Protein AF-A0A2J7RG93-F1 (afdb_monomer)

Nearest PDB structures (foldseek):
  7ovo-assembly1_A  TM=8.797E-01  e=1.888E-14  Mus musculus
  6fv5-assembly1_B  TM=8.810E-01  e=8.714E-14  Mus musculus
  6h62-assembly1_A  TM=8.977E-01  e=3.162E-10  Mus musculus
  7a3v-assembly1_A-2  TM=8.861E-01  e=2.531E-09  Zymomonas mobilis subsp. mobilis ZM4 = ATCC 31821
  7a4k-assembly1_A  TM=8.987E-01  e=3.436E-09  Zymomonas mobilis subsp. mobilis ZM4 = ATCC 31821

Radius of gyration: 26.95 Å; Cα contacts (8 Å, |Δi|>4): 264; chains: 1; bounding box: 74×63×67 Å

Secondary structure (DSSP, 8-state):
-HHHHHHHHHGGG---EEEE--TT-HHHHHHHHHHHHTS--SEEEE-SSS-SSGGGGG--HHHHHHHHHHHHTTS-TTSEEEE-S---HHHHHHHHHTT--EE--HHHHHHHHTTEEE--TTTSTTS---TTS----S-----S-------GGGG-----PPPP-PPPPP---------------------------------------TTEEETTSGGGTT--S-S-TT--SHHHHH--HHHHHHHHHTT-THHHHHHH-

Structure (mmCIF, N/CA/C/O backbone):
data_AF-A0A2J7RG93-F1
#
_entry.id   AF-A0A2J7RG93-F1
#
loop_
_atom_site.group_PDB
_atom_site.id
_atom_site.type_symbol
_atom_site.label_atom_id
_atom_site.label_alt_id
_atom_site.label_comp_id
_atom_site.label_asym_id
_atom_site.label_entity_id
_atom_site.label_seq_id
_atom_site.pdbx_PDB_ins_code
_atom_site.Cartn_x
_atom_site.Cartn_y
_atom_site.Cartn_z
_atom_site.occupancy
_atom_site.B_iso_or_equiv
_atom_site.auth_seq_id
_atom_site.auth_comp_id
_atom_site.auth_asym_id
_atom_site.auth_atom_id
_atom_site.pdbx_PDB_model_num
ATOM 1 N N . GLU A 1 1 ? 28.660 -30.831 -5.241 1.00 52.22 1 GLU A N 1
ATOM 2 C CA . GLU A 1 1 ? 27.891 -30.875 -6.508 1.00 52.22 1 GLU A CA 1
ATOM 3 C C . GLU A 1 1 ? 26.423 -31.275 -6.336 1.00 52.22 1 GLU A C 1
ATOM 5 O O . GLU A 1 1 ? 25.573 -30.540 -6.816 1.00 52.22 1 GLU A O 1
ATOM 10 N N . PHE A 1 2 ? 26.084 -32.344 -5.599 1.00 49.59 2 PHE A N 1
ATOM 11 C CA . PHE A 1 2 ? 24.686 -32.795 -5.412 1.00 49.59 2 PHE A CA 1
ATOM 12 C C . PHE A 1 2 ? 23.707 -31.733 -4.860 1.00 49.59 2 PHE A C 1
ATOM 14 O O . PHE A 1 2 ? 22.559 -31.657 -5.285 1.00 49.59 2 PHE A O 1
ATOM 21 N N . GLN A 1 3 ? 24.159 -30.881 -3.937 1.00 51.56 3 GLN A N 1
ATOM 22 C CA . GLN A 1 3 ? 23.302 -29.897 -3.263 1.00 51.56 3 GLN A CA 1
ATOM 23 C C . GLN A 1 3 ? 22.959 -28.682 -4.148 1.00 51.56 3 GLN A C 1
ATOM 25 O O . GLN A 1 3 ? 21.853 -28.155 -4.063 1.00 51.56 3 GLN A O 1
ATOM 30 N N . LEU A 1 4 ? 23.867 -28.291 -5.054 1.00 50.75 4 LEU A N 1
ATOM 31 C CA . LEU A 1 4 ? 23.628 -27.220 -6.029 1.00 50.75 4 LEU A CA 1
ATOM 32 C C . LEU A 1 4 ? 22.641 -27.679 -7.117 1.00 50.75 4 LEU A C 1
ATOM 34 O O . LEU A 1 4 ? 21.781 -26.912 -7.537 1.00 50.75 4 LEU A O 1
ATOM 38 N N . PHE A 1 5 ? 22.713 -28.954 -7.513 1.00 49.38 5 PHE A N 1
ATOM 39 C CA . PHE A 1 5 ? 21.793 -29.545 -8.487 1.00 49.38 5 PHE A CA 1
ATOM 40 C C . PHE A 1 5 ? 20.351 -29.627 -7.956 1.00 49.38 5 PHE A C 1
ATOM 42 O O . PHE A 1 5 ? 19.414 -29.278 -8.671 1.00 49.38 5 PHE A O 1
ATOM 49 N N . CYS A 1 6 ? 20.176 -30.000 -6.681 1.00 54.53 6 CYS A N 1
ATOM 50 C CA . CYS A 1 6 ? 18.866 -30.003 -6.019 1.00 54.53 6 CYS A CA 1
ATOM 51 C C . CYS A 1 6 ? 18.247 -28.595 -5.941 1.00 54.53 6 CYS A C 1
ATOM 53 O O . CYS A 1 6 ? 17.060 -28.428 -6.209 1.00 54.53 6 CYS A O 1
ATOM 55 N N . PHE A 1 7 ? 19.050 -27.572 -5.622 1.00 55.88 7 PHE A N 1
ATOM 56 C CA . PHE A 1 7 ? 18.569 -26.192 -5.477 1.00 55.88 7 PHE A CA 1
ATOM 57 C C . PHE A 1 7 ? 18.072 -25.601 -6.806 1.00 55.88 7 PHE A C 1
ATOM 59 O O . PHE A 1 7 ? 17.020 -24.968 -6.856 1.00 55.88 7 PHE A O 1
ATOM 66 N N . VAL A 1 8 ? 18.781 -25.880 -7.906 1.00 61.75 8 VAL A N 1
ATOM 67 C CA . VAL A 1 8 ? 18.376 -25.461 -9.261 1.00 61.75 8 VAL A CA 1
ATOM 68 C C . VAL A 1 8 ? 17.059 -26.113 -9.683 1.00 61.75 8 VAL A C 1
ATOM 70 O O . VAL A 1 8 ? 16.313 -25.531 -10.462 1.00 61.75 8 VAL A O 1
ATOM 73 N N . GLN A 1 9 ? 16.746 -27.307 -9.177 1.00 67.50 9 GLN A N 1
ATOM 74 C CA . GLN A 1 9 ? 15.535 -28.032 -9.550 1.00 67.50 9 GLN A CA 1
ATOM 75 C C . GLN A 1 9 ? 14.270 -27.448 -8.902 1.00 67.50 9 GLN A C 1
ATOM 77 O O . GLN A 1 9 ? 13.247 -27.378 -9.577 1.00 67.50 9 GLN A O 1
ATOM 82 N N . VAL A 1 10 ? 14.359 -26.961 -7.657 1.00 77.19 10 VAL A N 1
ATOM 83 C CA . VAL A 1 10 ? 13.241 -26.318 -6.932 1.00 77.19 10 VAL A CA 1
ATOM 84 C C . VAL A 1 10 ? 12.781 -25.031 -7.623 1.00 77.19 10 VAL A C 1
ATOM 86 O O . VAL A 1 10 ? 11.591 -24.737 -7.667 1.00 77.19 10 VAL A O 1
ATOM 89 N N . LEU A 1 11 ? 13.711 -24.273 -8.206 1.00 81.88 11 LEU A N 1
ATOM 90 C CA . LEU A 1 11 ? 13.408 -22.973 -8.810 1.00 81.88 11 LEU A CA 1
ATOM 91 C C . LEU A 1 11 ? 12.922 -23.057 -10.265 1.00 81.88 11 LEU A C 1
ATOM 93 O O . LEU A 1 11 ? 12.532 -22.036 -10.822 1.00 81.88 11 LEU A O 1
ATOM 97 N N . LYS A 1 12 ? 12.906 -24.243 -10.894 1.00 82.75 12 LYS A N 1
ATOM 98 C CA . LYS A 1 12 ? 12.447 -24.398 -12.293 1.00 82.75 12 LYS A CA 1
ATOM 99 C C . LYS A 1 12 ? 10.987 -24.003 -12.497 1.00 82.75 12 LYS A C 1
ATOM 101 O O . LYS A 1 12 ? 10.620 -23.604 -13.595 1.00 82.75 12 LYS A O 1
ATOM 106 N N . GLU A 1 13 ? 10.179 -24.131 -11.452 1.00 88.00 13 GLU A N 1
ATOM 107 C CA . GLU A 1 13 ? 8.756 -23.782 -11.453 1.00 88.00 13 GLU A CA 1
ATOM 108 C C . GLU A 1 13 ? 8.507 -22.367 -10.903 1.00 88.00 13 GLU A C 1
ATOM 110 O O . GLU A 1 13 ? 7.366 -21.919 -10.825 1.00 88.00 13 GLU A O 1
ATOM 115 N N . SER A 1 14 ? 9.566 -21.647 -10.516 1.00 91.69 14 SER A N 1
ATOM 116 C CA . SER A 1 14 ? 9.461 -20.286 -9.995 1.00 91.69 14 SER A CA 1
ATOM 117 C C . SER A 1 14 ? 9.433 -19.257 -11.123 1.00 91.69 14 SER A C 1
ATOM 119 O O . SER A 1 14 ? 10.205 -19.326 -12.080 1.00 91.69 14 SER A O 1
ATOM 121 N N . ALA A 1 15 ? 8.566 -18.258 -10.980 1.00 92.56 15 ALA A N 1
ATOM 122 C CA . ALA A 1 15 ? 8.547 -17.089 -11.845 1.00 92.56 15 ALA A CA 1
ATOM 123 C C . ALA A 1 15 ? 9.642 -16.091 -11.436 1.00 92.56 15 ALA A C 1
ATOM 125 O O . ALA A 1 15 ? 9.879 -15.867 -10.250 1.00 92.56 15 ALA A O 1
ATOM 126 N N . ILE A 1 16 ? 10.284 -15.461 -12.421 1.00 94.75 16 ILE A N 1
ATOM 127 C CA . ILE A 1 16 ? 11.259 -14.384 -12.202 1.00 94.75 16 ILE A CA 1
ATOM 128 C C . ILE A 1 16 ? 10.625 -13.060 -12.616 1.00 94.75 16 ILE A C 1
ATOM 130 O O . ILE A 1 16 ? 10.083 -12.956 -13.720 1.00 94.75 16 ILE A O 1
ATOM 134 N N . LEU A 1 17 ? 10.736 -12.053 -11.752 1.00 96.69 17 LEU A N 1
ATOM 135 C CA . LEU A 1 17 ? 10.374 -10.672 -12.052 1.00 96.69 17 LEU A CA 1
ATOM 136 C C . LEU A 1 17 ? 11.639 -9.862 -12.345 1.00 96.69 17 LEU A C 1
ATOM 138 O O . LEU A 1 17 ? 12.606 -9.922 -11.587 1.00 96.69 17 LEU A O 1
ATOM 142 N N . GLY A 1 18 ? 11.643 -9.123 -13.452 1.00 97.25 18 GLY A N 1
ATOM 143 C CA . GLY A 1 18 ? 12.716 -8.188 -13.783 1.00 97.25 18 GLY A CA 1
ATOM 144 C C . GLY A 1 18 ? 12.551 -6.881 -13.014 1.00 97.25 18 GLY A C 1
ATOM 145 O O . GLY A 1 18 ? 11.495 -6.259 -13.108 1.00 97.25 18 GLY A O 1
ATOM 146 N N . ALA A 1 19 ? 13.579 -6.464 -12.276 1.00 96.94 19 ALA A N 1
ATOM 147 C CA . ALA A 1 19 ? 13.557 -5.219 -11.513 1.00 96.94 19 ALA A CA 1
ATOM 148 C C . 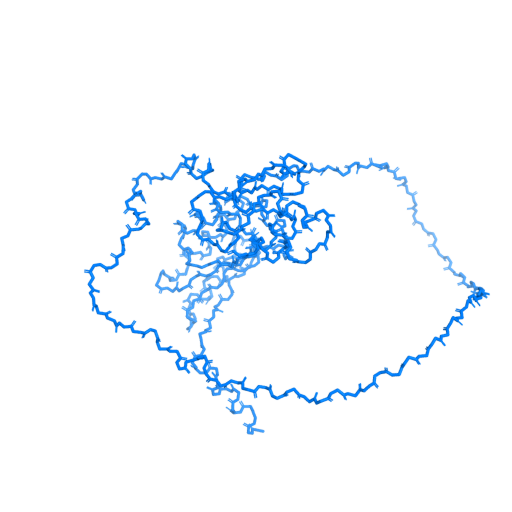ALA A 1 19 ? 13.857 -4.012 -12.405 1.00 96.94 19 ALA A C 1
ATOM 150 O O . ALA A 1 19 ? 14.983 -3.838 -12.875 1.00 96.94 19 ALA A O 1
ATOM 151 N N . VAL A 1 20 ? 12.832 -3.201 -12.653 1.00 97.38 20 VAL A N 1
ATOM 152 C CA . VAL A 1 20 ? 12.965 -1.923 -13.346 1.00 97.38 20 VAL A CA 1
ATOM 153 C C . VAL A 1 20 ? 13.380 -0.884 -12.318 1.00 97.38 20 VAL A C 1
ATOM 155 O O . VAL A 1 20 ? 12.633 -0.590 -11.386 1.00 97.38 20 VAL A O 1
ATOM 158 N N . GLU A 1 21 ? 14.560 -0.319 -12.522 1.00 95.44 21 GLU A N 1
ATOM 159 C CA . GLU A 1 21 ? 15.241 0.595 -11.604 1.00 95.44 21 GLU A CA 1
ATOM 160 C C . GLU A 1 21 ? 15.490 1.952 -12.276 1.00 95.44 21 GLU A C 1
ATOM 162 O O . GLU A 1 21 ? 14.981 2.229 -13.362 1.00 95.44 21 GLU A O 1
ATOM 167 N N . GLY A 1 22 ? 16.267 2.821 -11.628 1.00 94.62 22 GLY A N 1
ATOM 168 C CA . GLY A 1 22 ? 16.615 4.152 -12.143 1.00 94.62 22 GLY A CA 1
ATOM 169 C C . GLY A 1 22 ? 16.111 5.301 -11.272 1.00 94.62 22 GLY A C 1
ATOM 170 O O . GLY A 1 22 ? 16.274 6.467 -11.636 1.00 94.62 22 GLY A O 1
ATOM 171 N N . GLY A 1 23 ? 15.522 4.997 -10.109 1.00 93.25 23 GLY A N 1
ATOM 172 C CA . GLY A 1 23 ? 15.035 6.004 -9.168 1.00 93.25 23 GLY A CA 1
ATOM 173 C C . GLY A 1 23 ? 14.020 6.937 -9.828 1.00 93.25 23 GLY A C 1
ATOM 174 O O . GLY A 1 23 ? 13.089 6.475 -10.484 1.00 93.25 23 GLY A O 1
ATOM 175 N N . TYR A 1 24 ? 14.225 8.247 -9.694 1.00 93.56 24 TYR A N 1
ATOM 176 C CA . TYR A 1 24 ? 13.391 9.262 -10.346 1.00 93.56 24 TYR A CA 1
ATOM 177 C C . TYR A 1 24 ? 13.987 9.794 -11.667 1.00 93.56 24 TYR A C 1
ATOM 179 O O . TYR A 1 24 ? 13.518 10.792 -12.212 1.00 93.56 24 TYR A O 1
ATOM 187 N N . SER A 1 25 ? 15.024 9.139 -12.205 1.00 96.44 25 SER A N 1
ATOM 188 C CA . SER A 1 25 ? 15.598 9.486 -13.509 1.00 96.44 25 SER A CA 1
ATOM 189 C C . SER A 1 25 ? 14.770 8.878 -14.638 1.00 96.44 25 SER A C 1
ATOM 191 O O . SER A 1 25 ? 14.703 7.658 -14.771 1.00 96.44 25 SER A O 1
ATOM 193 N N . ILE A 1 26 ? 14.178 9.725 -15.483 1.00 97.38 26 ILE A N 1
ATOM 194 C CA . ILE A 1 26 ? 13.409 9.290 -16.660 1.00 97.38 26 ILE A CA 1
ATOM 195 C C . ILE A 1 26 ? 14.275 8.453 -17.607 1.00 97.38 26 ILE A C 1
ATOM 197 O O . ILE A 1 26 ? 13.860 7.378 -18.027 1.00 97.38 26 ILE A O 1
ATOM 201 N N . GLU A 1 27 ? 15.493 8.911 -17.898 1.00 98.00 27 GLU A N 1
ATOM 202 C CA . GLU A 1 27 ? 16.432 8.194 -18.768 1.00 98.00 27 GLU A CA 1
ATOM 203 C C . GLU A 1 27 ? 16.808 6.832 -18.173 1.00 98.00 27 GLU A C 1
ATOM 205 O O . GLU A 1 27 ? 16.681 5.809 -18.842 1.00 98.00 27 GLU A O 1
ATOM 210 N N . GLY A 1 28 ? 17.159 6.798 -16.881 1.00 97.69 28 GLY A N 1
ATOM 211 C CA . GLY A 1 28 ? 17.507 5.551 -16.195 1.00 97.69 28 GLY A CA 1
ATOM 212 C C . GLY A 1 28 ? 16.362 4.533 -16.196 1.00 97.69 28 GLY A C 1
ATOM 213 O O . GLY A 1 28 ? 16.595 3.337 -16.380 1.00 97.69 28 GLY A O 1
ATOM 214 N N . ARG A 1 29 ? 15.122 5.013 -16.051 1.00 97.75 29 ARG A N 1
ATOM 215 C CA . ARG A 1 29 ? 13.901 4.196 -16.111 1.00 97.75 29 ARG A CA 1
ATOM 216 C C . ARG A 1 29 ? 13.658 3.629 -17.500 1.00 97.75 29 ARG A C 1
ATOM 218 O O . ARG A 1 29 ? 13.408 2.431 -17.631 1.00 97.75 29 ARG A O 1
ATOM 225 N N . GLU A 1 30 ? 13.756 4.463 -18.534 1.00 98.06 30 GLU A N 1
ATOM 226 C CA . GLU A 1 30 ? 13.601 4.002 -19.912 1.00 98.06 30 GLU A CA 1
ATOM 227 C C . GLU A 1 30 ? 14.666 2.961 -20.277 1.00 98.06 30 GLU A C 1
ATOM 229 O O . GLU A 1 30 ? 14.340 1.944 -20.888 1.00 98.06 30 GLU A O 1
ATOM 234 N N . ASP A 1 31 ? 15.925 3.186 -19.901 1.00 97.88 31 ASP A N 1
ATOM 235 C CA . ASP A 1 31 ? 17.029 2.274 -20.209 1.00 97.88 31 ASP A CA 1
ATOM 236 C C . ASP A 1 31 ? 16.869 0.927 -19.500 1.00 97.88 31 ASP A C 1
ATOM 238 O O . ASP A 1 31 ? 16.998 -0.130 -20.129 1.00 97.88 31 ASP A O 1
ATOM 242 N N . SER A 1 32 ? 16.502 0.952 -18.215 1.00 97.88 32 SER A N 1
ATOM 243 C CA . SER A 1 32 ? 16.194 -0.255 -17.444 1.00 97.88 32 SER A CA 1
ATOM 244 C C . SER A 1 32 ? 15.031 -1.037 -18.069 1.00 97.88 32 SER A C 1
ATOM 246 O O . SER A 1 32 ? 15.138 -2.247 -18.299 1.00 97.88 32 SER A O 1
ATOM 248 N N . ALA A 1 33 ? 13.948 -0.347 -18.437 1.00 97.81 33 ALA A N 1
ATOM 249 C CA . ALA A 1 33 ? 12.780 -0.964 -19.053 1.00 97.81 33 ALA A CA 1
ATOM 250 C C . ALA A 1 33 ? 13.080 -1.541 -20.448 1.00 97.81 33 ALA A C 1
ATOM 252 O O . ALA A 1 33 ? 12.699 -2.676 -20.731 1.00 97.81 33 ALA A O 1
ATOM 253 N N . LYS A 1 34 ? 13.813 -0.820 -21.309 1.00 97.69 34 LYS A N 1
ATOM 254 C CA . LYS A 1 34 ? 14.223 -1.295 -22.649 1.00 97.69 34 LYS A CA 1
ATOM 255 C C . LYS A 1 34 ? 15.099 -2.542 -22.567 1.00 97.69 34 LYS A C 1
ATOM 257 O O . LYS A 1 34 ? 14.938 -3.464 -23.370 1.00 97.69 34 LYS A O 1
ATOM 262 N N . TYR A 1 35 ? 16.015 -2.589 -21.600 1.00 96.81 35 TYR A N 1
ATOM 263 C CA . TYR A 1 35 ? 16.838 -3.772 -21.359 1.00 96.81 35 TYR A CA 1
ATOM 264 C C . TYR A 1 35 ? 15.969 -4.978 -20.971 1.00 96.81 35 TYR A C 1
ATOM 266 O O . TYR A 1 35 ? 16.072 -6.049 -21.574 1.00 96.81 35 TYR A O 1
ATOM 274 N N . LEU A 1 36 ? 15.051 -4.792 -20.019 1.00 97.25 36 LEU A N 1
ATOM 275 C CA . LEU A 1 36 ? 14.188 -5.859 -19.507 1.00 97.25 36 LEU A CA 1
ATOM 276 C C . LEU A 1 36 ? 13.073 -6.286 -20.468 1.00 97.25 36 LEU A C 1
ATOM 278 O O . LEU A 1 36 ? 12.632 -7.439 -20.408 1.00 97.25 36 LEU A O 1
ATOM 282 N N . ALA A 1 37 ? 12.639 -5.420 -21.380 1.00 95.31 37 ALA A N 1
ATOM 283 C CA . ALA A 1 37 ? 11.653 -5.749 -22.407 1.00 95.31 37 ALA A CA 1
ATOM 284 C C . ALA A 1 37 ? 12.100 -6.930 -23.286 1.00 95.31 37 ALA A C 1
ATOM 286 O O . ALA A 1 37 ? 11.279 -7.756 -23.678 1.00 95.31 37 ALA A O 1
ATOM 287 N N . ASN A 1 38 ? 13.410 -7.062 -23.521 1.00 92.38 38 ASN A N 1
ATOM 288 C CA . ASN A 1 38 ? 13.999 -8.135 -24.328 1.00 92.38 38 ASN A CA 1
ATOM 289 C C . ASN A 1 38 ? 14.328 -9.409 -23.524 1.00 92.38 38 ASN A C 1
ATOM 291 O O . ASN A 1 38 ? 14.910 -10.349 -24.064 1.00 92.38 38 ASN A O 1
ATOM 295 N N . SER A 1 39 ? 13.983 -9.451 -22.234 1.00 92.94 39 SER A N 1
ATOM 296 C CA . SER A 1 39 ? 14.284 -10.578 -21.347 1.00 92.94 39 SER A CA 1
ATOM 297 C C . SER A 1 39 ? 13.118 -11.570 -21.220 1.00 92.94 39 SER A C 1
ATOM 299 O O . SER A 1 39 ? 11.939 -11.227 -21.357 1.00 92.94 39 SER A O 1
ATOM 301 N N . SER A 1 40 ? 13.439 -12.825 -20.900 1.00 92.31 40 SER A N 1
ATOM 302 C CA . SER A 1 40 ? 12.470 -13.919 -20.733 1.00 92.31 40 SER A CA 1
ATOM 303 C C . SER A 1 40 ? 11.845 -13.986 -19.329 1.00 92.31 40 SER A C 1
ATOM 305 O O . SER A 1 40 ? 11.529 -15.072 -18.847 1.00 92.31 40 SER A O 1
ATOM 307 N N . VAL A 1 41 ? 11.705 -12.849 -18.642 1.00 95.62 41 VAL A N 1
ATOM 308 C CA . VAL A 1 41 ? 11.076 -12.775 -17.310 1.00 95.62 41 VAL A CA 1
ATOM 309 C C . VAL A 1 41 ? 9.557 -12.932 -17.399 1.00 95.62 41 VAL A C 1
ATOM 311 O O . VAL A 1 41 ? 8.954 -12.572 -18.414 1.00 95.62 41 VAL A O 1
ATOM 314 N N . PHE A 1 42 ? 8.946 -13.440 -16.327 1.00 96.19 42 PHE A N 1
ATOM 315 C CA . PHE A 1 42 ? 7.492 -13.587 -16.198 1.00 96.19 42 PHE A CA 1
ATOM 316 C C . PHE A 1 42 ? 6.789 -12.227 -16.132 1.00 96.19 42 PHE A C 1
ATOM 318 O O . PHE A 1 42 ? 5.716 -12.038 -16.698 1.00 96.19 42 PHE A O 1
ATOM 325 N N . GLY A 1 43 ? 7.424 -11.271 -15.460 1.00 97.75 43 GLY A N 1
ATOM 326 C CA . GLY A 1 43 ? 6.874 -9.949 -15.222 1.00 97.75 43 GLY A CA 1
ATOM 327 C C . GLY A 1 43 ? 7.933 -8.971 -14.745 1.00 97.75 43 GLY A C 1
ATOM 328 O O . GLY A 1 43 ? 9.132 -9.254 -14.810 1.00 97.75 43 GLY A O 1
ATOM 329 N N . TYR A 1 44 ? 7.477 -7.833 -14.247 1.00 98.06 44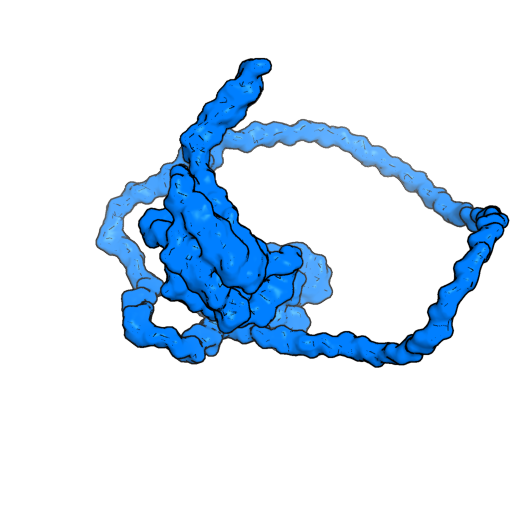 TYR A N 1
ATOM 330 C CA . TYR A 1 44 ? 8.312 -6.711 -13.852 1.00 98.06 44 TYR A CA 1
ATOM 331 C C . TYR A 1 44 ? 7.957 -6.258 -12.443 1.00 98.06 44 TYR A C 1
ATOM 333 O O . TYR A 1 44 ? 6.780 -6.164 -12.098 1.00 98.06 44 TYR A O 1
ATOM 341 N N . VAL A 1 45 ? 8.976 -5.959 -11.644 1.00 96.88 45 VAL A N 1
ATOM 342 C CA . VAL A 1 45 ? 8.820 -5.175 -10.419 1.00 96.88 45 VAL A CA 1
ATOM 343 C C . VAL A 1 45 ? 9.349 -3.778 -10.697 1.00 96.88 45 VAL A C 1
ATOM 345 O O . VAL A 1 45 ? 10.482 -3.625 -11.148 1.00 96.88 45 VAL A O 1
ATOM 348 N N . ILE A 1 46 ? 8.513 -2.765 -10.494 1.00 95.31 46 ILE A N 1
ATOM 349 C CA . ILE A 1 46 ? 8.959 -1.374 -10.511 1.00 95.31 46 ILE A CA 1
ATOM 350 C C . ILE A 1 46 ? 9.500 -1.094 -9.111 1.00 95.31 46 ILE A C 1
ATOM 352 O O . ILE A 1 46 ? 8.736 -1.075 -8.150 1.00 95.31 46 ILE A O 1
ATOM 356 N N . ASP A 1 47 ? 10.813 -0.942 -8.985 1.00 91.38 47 ASP A N 1
ATOM 357 C CA . ASP A 1 47 ? 11.488 -0.759 -7.694 1.00 91.38 47 ASP A CA 1
ATOM 358 C C . ASP A 1 47 ? 12.197 0.603 -7.647 1.00 91.38 47 ASP A C 1
ATOM 360 O O . ASP A 1 47 ? 12.259 1.316 -8.651 1.00 91.38 47 ASP A O 1
ATOM 364 N N . GLY A 1 48 ? 12.650 1.045 -6.476 1.00 88.25 48 GLY A N 1
ATOM 365 C CA . GLY A 1 48 ? 13.405 2.287 -6.304 1.00 88.25 48 GLY A CA 1
ATOM 366 C C . GLY A 1 48 ? 12.551 3.559 -6.329 1.00 88.25 48 GLY A C 1
ATOM 367 O O . GLY A 1 48 ? 13.083 4.651 -6.530 1.00 88.25 48 GLY A O 1
ATOM 368 N N . LEU A 1 49 ? 11.229 3.440 -6.155 1.00 87.25 49 LEU A N 1
ATOM 369 C CA . LEU A 1 49 ? 10.318 4.588 -5.988 1.00 87.25 49 LEU A CA 1
ATOM 370 C C . LEU A 1 49 ? 10.064 4.954 -4.519 1.00 87.25 49 LEU A C 1
ATOM 372 O O . LEU A 1 49 ? 9.427 5.972 -4.250 1.00 87.25 49 LEU A O 1
ATOM 376 N N . HIS A 1 50 ? 10.604 4.182 -3.574 1.00 78.75 50 HIS A N 1
ATOM 377 C CA . HIS A 1 50 ? 10.462 4.419 -2.141 1.00 78.75 50 HIS A CA 1
ATOM 378 C C . HIS A 1 50 ? 11.793 4.502 -1.393 1.00 78.75 50 HIS A C 1
ATOM 380 O O . HIS A 1 50 ? 12.751 3.795 -1.691 1.00 78.75 50 HIS A O 1
ATOM 386 N N . SER A 1 51 ? 11.814 5.291 -0.321 1.00 65.81 51 SER A N 1
ATOM 387 C CA . SER A 1 51 ? 12.937 5.440 0.615 1.00 65.81 51 SER A CA 1
ATOM 388 C C . SER A 1 51 ? 12.938 4.404 1.758 1.00 65.81 51 SER A C 1
ATOM 390 O O . SER A 1 51 ? 13.403 4.692 2.856 1.00 65.81 51 SER A O 1
ATOM 392 N N . ASN A 1 52 ? 12.439 3.182 1.513 1.00 62.69 52 ASN A N 1
ATOM 393 C CA . ASN A 1 52 ? 12.354 2.080 2.496 1.00 62.69 52 ASN A CA 1
ATOM 394 C C . ASN A 1 52 ? 11.664 2.475 3.816 1.00 62.69 52 ASN A C 1
ATOM 396 O O . ASN A 1 52 ? 12.050 2.020 4.894 1.00 62.69 52 ASN A O 1
ATOM 400 N N . GLY A 1 53 ? 10.649 3.336 3.741 1.00 73.88 53 GLY A N 1
ATOM 401 C CA . GLY A 1 53 ? 9.997 3.886 4.921 1.00 73.88 53 GLY A CA 1
ATOM 402 C C . GLY A 1 53 ? 8.535 4.260 4.692 1.00 73.88 53 GLY A C 1
ATOM 403 O O . GLY A 1 53 ? 8.054 4.252 3.557 1.00 73.88 53 GLY A O 1
ATOM 404 N N . PRO A 1 54 ? 7.819 4.605 5.773 1.00 79.94 54 PRO A N 1
ATOM 405 C CA . PRO A 1 54 ? 6.410 4.986 5.718 1.00 79.94 54 PRO A CA 1
ATOM 406 C C . PRO A 1 54 ? 6.173 6.295 4.954 1.00 79.94 54 PRO A C 1
ATOM 408 O O . PRO A 1 54 ? 5.054 6.545 4.523 1.00 79.94 54 PRO A O 1
ATOM 411 N N . ASP A 1 55 ? 7.217 7.097 4.727 1.00 84.50 55 ASP A N 1
ATOM 412 C CA . ASP A 1 55 ? 7.135 8.396 4.048 1.00 84.50 55 ASP A CA 1
ATOM 413 C C . ASP A 1 55 ? 6.619 8.314 2.606 1.00 84.50 55 ASP A C 1
ATOM 415 O O . ASP A 1 55 ? 6.134 9.307 2.072 1.00 84.50 55 ASP A O 1
ATOM 419 N N . VAL A 1 56 ? 6.641 7.125 1.997 1.00 84.06 56 VAL A N 1
ATOM 420 C CA . VAL A 1 56 ? 6.008 6.852 0.694 1.00 84.06 56 VAL A CA 1
ATOM 421 C C . VAL A 1 56 ? 4.527 7.214 0.695 1.00 84.06 56 VAL A C 1
ATOM 423 O O . VAL A 1 56 ? 3.999 7.608 -0.339 1.00 84.06 56 VAL A O 1
ATOM 426 N N . GLU A 1 57 ? 3.853 7.150 1.847 1.00 86.06 57 GLU A N 1
ATOM 427 C CA . GLU A 1 57 ? 2.437 7.514 1.942 1.00 86.06 57 GLU A CA 1
ATOM 428 C C . GLU A 1 57 ? 2.167 8.989 1.605 1.00 86.06 57 GLU A C 1
ATOM 430 O O . GLU A 1 57 ? 1.025 9.354 1.317 1.00 86.06 57 GLU A O 1
ATOM 435 N N . GLN A 1 58 ? 3.215 9.820 1.651 1.00 85.12 58 GLN A N 1
ATOM 436 C CA . GLN A 1 58 ? 3.184 11.250 1.349 1.00 85.12 58 GLN A CA 1
ATOM 437 C C . GLN A 1 58 ? 3.343 11.540 -0.144 1.00 85.12 58 GLN A C 1
ATOM 439 O O . GLN A 1 58 ? 3.019 12.645 -0.573 1.00 85.12 58 GLN A O 1
ATOM 444 N N . LEU A 1 59 ? 3.840 10.574 -0.923 1.00 87.94 59 LEU A N 1
ATOM 445 C CA . LEU A 1 59 ? 4.017 10.732 -2.359 1.00 87.94 59 LEU A CA 1
ATOM 446 C C . LEU A 1 59 ? 2.663 10.713 -3.063 1.00 87.94 59 LEU A C 1
ATOM 448 O O . LEU A 1 59 ? 1.805 9.851 -2.832 1.00 87.94 59 LEU A O 1
ATOM 452 N N . THR A 1 60 ? 2.493 11.680 -3.949 1.00 89.12 60 THR A N 1
ATOM 453 C CA . THR A 1 60 ? 1.315 11.813 -4.797 1.00 89.12 60 THR A CA 1
ATOM 454 C C . THR A 1 60 ? 1.516 11.066 -6.106 1.00 89.12 60 THR A C 1
ATOM 456 O O . THR A 1 60 ? 2.629 10.666 -6.459 1.00 89.12 60 THR A O 1
ATOM 459 N N . ILE A 1 61 ? 0.429 10.867 -6.853 1.00 91.44 61 ILE A N 1
ATOM 460 C CA . ILE A 1 61 ? 0.537 10.281 -8.187 1.00 91.44 61 ILE A CA 1
ATOM 461 C C . ILE A 1 61 ? 1.366 11.183 -9.111 1.00 91.44 61 ILE A C 1
ATOM 463 O O . ILE A 1 61 ? 2.115 10.675 -9.938 1.00 91.44 61 ILE A O 1
ATOM 467 N N . GLU A 1 62 ? 1.306 12.503 -8.945 1.00 92.88 62 GLU A N 1
ATOM 468 C CA . GLU A 1 62 ? 2.064 13.474 -9.737 1.00 92.88 62 GLU A CA 1
ATOM 469 C C . GLU A 1 62 ? 3.580 13.293 -9.593 1.00 92.88 62 GLU A C 1
ATOM 471 O O . GLU A 1 62 ? 4.304 13.444 -10.578 1.00 92.88 62 GLU A O 1
ATOM 476 N N . ASP A 1 63 ? 4.052 12.914 -8.403 1.00 91.19 63 ASP A N 1
ATOM 477 C CA . ASP A 1 63 ? 5.478 12.710 -8.124 1.00 91.19 63 ASP A CA 1
ATOM 478 C C . ASP A 1 63 ? 6.045 11.488 -8.868 1.00 91.19 63 ASP A C 1
ATOM 480 O O . ASP A 1 63 ? 7.201 11.475 -9.294 1.00 91.19 63 ASP A O 1
ATOM 484 N N . VAL A 1 64 ? 5.227 10.447 -9.037 1.00 93.12 64 VAL A N 1
ATOM 485 C CA . VAL A 1 64 ? 5.667 9.114 -9.492 1.00 93.12 64 VAL A CA 1
ATOM 486 C C . VAL A 1 64 ? 5.191 8.757 -10.896 1.00 93.12 64 VAL A C 1
ATOM 488 O O . VAL A 1 64 ? 5.794 7.919 -11.566 1.00 93.12 64 VAL A O 1
ATOM 491 N N . LYS A 1 65 ? 4.135 9.406 -11.388 1.00 95.31 65 LYS A N 1
ATOM 492 C CA . LYS A 1 65 ? 3.569 9.154 -12.716 1.00 95.31 65 LYS A CA 1
ATOM 493 C C . LYS A 1 65 ? 4.590 9.308 -13.848 1.00 95.31 65 LYS A C 1
ATOM 495 O O . LYS A 1 65 ? 4.640 8.397 -14.67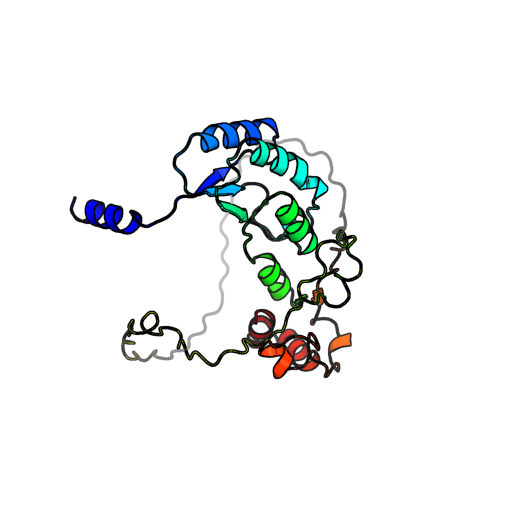0 1.00 95.31 65 LYS A O 1
ATOM 500 N N . PRO A 1 66 ? 5.450 10.348 -13.899 1.00 96.50 66 PRO A N 1
ATOM 501 C CA . PRO A 1 66 ? 6.396 10.504 -15.007 1.00 96.50 66 PRO A CA 1
ATOM 502 C C . PRO A 1 66 ? 7.358 9.318 -15.155 1.00 96.50 66 PRO A C 1
ATOM 504 O O . PRO A 1 66 ? 7.631 8.855 -16.261 1.00 96.50 66 PRO A O 1
ATOM 507 N N . VAL A 1 67 ? 7.858 8.799 -14.033 1.00 95.50 67 VAL A N 1
ATOM 508 C CA . VAL A 1 67 ? 8.834 7.697 -14.009 1.00 95.50 67 VAL A CA 1
ATOM 509 C C . VAL A 1 67 ? 8.163 6.344 -14.225 1.00 95.50 67 VAL A C 1
ATOM 511 O O . VAL A 1 67 ? 8.752 5.452 -14.844 1.00 95.50 67 VAL A O 1
ATOM 514 N N . LEU A 1 68 ? 6.910 6.204 -13.786 1.00 96.19 68 LEU A N 1
ATOM 515 C CA . LEU A 1 68 ? 6.096 5.031 -14.068 1.00 96.19 68 LEU A CA 1
ATOM 516 C C . LEU A 1 68 ? 5.741 4.963 -15.560 1.00 96.19 68 LEU A C 1
ATOM 518 O O . LEU A 1 68 ? 5.993 3.942 -16.190 1.00 96.19 68 LEU A O 1
ATOM 522 N N . GLU A 1 69 ? 5.268 6.054 -16.165 1.00 97.31 69 GLU A N 1
ATOM 523 C CA . GLU A 1 69 ? 4.979 6.123 -17.605 1.00 97.31 69 GLU A CA 1
ATOM 524 C C . GLU A 1 69 ? 6.227 5.852 -18.456 1.00 97.31 69 GLU A C 1
ATOM 526 O O . GLU A 1 69 ? 6.165 5.063 -19.402 1.00 97.31 69 GLU A O 1
ATOM 531 N N . ALA A 1 70 ? 7.373 6.441 -18.094 1.00 97.12 70 ALA A N 1
ATOM 532 C CA . ALA A 1 70 ? 8.650 6.189 -18.763 1.00 97.12 70 ALA A CA 1
ATOM 533 C C . ALA A 1 70 ? 9.043 4.703 -18.730 1.00 97.12 70 ALA A C 1
ATOM 535 O O . ALA A 1 70 ? 9.517 4.161 -19.728 1.00 97.12 70 ALA A O 1
ATOM 536 N N . SER A 1 71 ? 8.791 4.028 -17.605 1.00 97.19 71 SER A N 1
ATOM 537 C CA . SER A 1 71 ? 9.027 2.589 -17.467 1.00 97.19 71 SER A CA 1
ATOM 538 C C . SER A 1 71 ? 8.055 1.783 -18.326 1.00 97.19 71 SER A C 1
ATOM 540 O O . SER A 1 71 ? 8.462 1.020 -19.202 1.00 97.19 71 SER A O 1
ATOM 542 N N . LEU A 1 72 ? 6.752 1.964 -18.097 1.00 96.88 72 LEU A N 1
ATOM 543 C CA . LEU A 1 72 ? 5.698 1.121 -18.660 1.00 96.88 72 LEU A CA 1
ATOM 544 C C . LEU A 1 72 ? 5.597 1.235 -20.183 1.00 96.88 72 LEU A C 1
ATOM 546 O O . LEU A 1 72 ? 5.289 0.247 -20.844 1.00 96.88 72 LEU A O 1
ATOM 550 N N . LYS A 1 73 ? 5.934 2.395 -20.757 1.00 96.94 73 LYS A N 1
ATOM 551 C CA . LYS A 1 73 ? 5.971 2.632 -22.211 1.00 96.94 73 LYS A CA 1
ATOM 552 C C . LYS A 1 73 ? 6.813 1.610 -22.981 1.00 96.94 73 LYS A C 1
ATOM 554 O O . LYS A 1 73 ? 6.535 1.355 -24.152 1.00 96.94 73 LYS A O 1
ATOM 559 N N . HIS A 1 74 ? 7.851 1.057 -22.357 1.00 96.62 74 HIS A N 1
ATOM 560 C CA . HIS A 1 74 ? 8.776 0.123 -23.001 1.00 96.62 74 HIS A CA 1
ATOM 561 C C . HIS A 1 74 ? 8.520 -1.344 -22.645 1.00 96.62 74 HIS A C 1
ATOM 563 O O . HIS A 1 74 ? 9.117 -2.222 -23.265 1.00 96.62 74 HIS A O 1
ATOM 569 N N . LEU A 1 75 ? 7.640 -1.624 -21.684 1.00 97.06 75 LEU A N 1
ATOM 570 C CA . LEU A 1 75 ? 7.381 -2.979 -21.208 1.00 97.06 75 LEU A CA 1
ATOM 571 C C . LEU A 1 75 ? 6.194 -3.613 -21.954 1.00 97.06 75 LEU A C 1
ATOM 573 O O . LEU A 1 75 ? 5.189 -2.944 -22.194 1.00 97.06 75 LEU A O 1
ATOM 577 N N . PRO A 1 76 ? 6.249 -4.918 -22.274 1.00 96.06 76 PRO A N 1
ATOM 578 C CA . PRO A 1 76 ? 5.100 -5.659 -22.792 1.00 96.06 76 PRO A CA 1
ATOM 579 C C . PRO A 1 76 ? 3.873 -5.545 -21.870 1.00 96.06 76 PRO A C 1
ATOM 581 O O . PRO A 1 76 ? 4.002 -5.616 -20.645 1.00 96.06 76 PRO A O 1
ATOM 584 N N . ASN A 1 77 ? 2.687 -5.339 -22.454 1.00 94.62 77 ASN A N 1
ATOM 585 C CA . ASN A 1 77 ? 1.414 -5.175 -21.727 1.00 94.62 77 ASN A CA 1
ATOM 586 C C . ASN A 1 77 ? 0.783 -6.497 -21.277 1.00 94.62 77 ASN A C 1
ATOM 588 O O . ASN A 1 77 ? -0.134 -6.489 -20.468 1.00 94.62 77 ASN A O 1
ATOM 592 N N . ASP A 1 78 ? 1.253 -7.622 -21.803 1.00 95.62 78 ASP A N 1
ATOM 593 C CA . ASP A 1 78 ? 0.781 -8.973 -21.494 1.00 95.62 78 ASP A CA 1
ATOM 594 C C . ASP A 1 78 ? 1.506 -9.612 -20.299 1.00 95.62 78 ASP A C 1
ATOM 596 O O . ASP A 1 78 ? 1.207 -10.747 -19.927 1.00 95.62 78 ASP A O 1
ATOM 600 N N . LYS A 1 79 ? 2.464 -8.900 -19.696 1.00 96.81 79 LYS A N 1
ATOM 601 C CA . LYS A 1 79 ? 3.269 -9.381 -18.573 1.00 96.81 79 LYS A CA 1
ATOM 602 C C . LYS A 1 79 ? 2.870 -8.722 -17.262 1.00 96.81 79 LYS A C 1
ATOM 604 O O . LYS A 1 79 ? 2.602 -7.526 -17.224 1.00 96.81 79 LYS A O 1
ATOM 609 N N . PHE A 1 80 ? 2.945 -9.513 -16.194 1.00 97.44 80 PHE A N 1
ATOM 610 C CA . PHE A 1 80 ? 2.618 -9.097 -14.833 1.00 97.44 80 PHE A CA 1
ATOM 611 C C . PHE A 1 80 ? 3.504 -7.943 -14.354 1.00 97.44 80 PHE A C 1
ATOM 613 O O . PHE A 1 80 ? 4.720 -7.967 -14.559 1.00 97.44 80 PHE A O 1
ATOM 620 N N . ARG A 1 81 ? 2.919 -6.957 -13.680 1.00 97.69 81 ARG A N 1
ATOM 621 C CA . ARG A 1 81 ? 3.603 -5.773 -13.154 1.00 97.69 81 ARG A CA 1
ATOM 622 C C . ARG A 1 81 ? 3.249 -5.582 -11.689 1.00 97.69 81 ARG A C 1
ATOM 624 O O . ARG A 1 81 ? 2.083 -5.435 -11.333 1.00 97.69 81 ARG A O 1
ATOM 631 N N . VAL A 1 82 ? 4.267 -5.517 -10.841 1.00 96.94 82 VAL A N 1
ATOM 632 C CA . VAL A 1 82 ? 4.118 -5.251 -9.408 1.00 96.94 82 VAL A CA 1
ATOM 633 C C . VAL A 1 82 ? 4.885 -3.997 -9.011 1.00 96.94 82 VAL A C 1
ATOM 635 O O . VAL A 1 82 ? 5.968 -3.728 -9.528 1.00 96.94 82 VAL A O 1
ATOM 638 N N . LEU A 1 83 ? 4.316 -3.222 -8.097 1.00 93.44 83 LEU A N 1
ATOM 639 C CA . LEU A 1 83 ? 4.964 -2.079 -7.469 1.00 93.44 83 LEU A CA 1
ATOM 640 C C . LEU A 1 83 ? 5.020 -2.325 -5.963 1.00 93.44 83 LEU A C 1
ATOM 642 O O . LEU A 1 83 ? 4.022 -2.724 -5.367 1.00 93.44 83 LEU A O 1
ATOM 646 N N . GLN A 1 84 ? 6.175 -2.075 -5.356 1.00 89.56 84 GLN A N 1
ATOM 647 C CA . GLN A 1 84 ? 6.324 -2.132 -3.904 1.00 89.56 84 GLN A CA 1
ATOM 648 C C . GLN A 1 84 ? 6.218 -0.729 -3.290 1.00 89.56 84 GLN A C 1
ATOM 650 O O . GLN A 1 84 ? 6.520 0.269 -3.950 1.00 89.56 84 GLN A O 1
ATOM 655 N N . GLY A 1 85 ? 5.756 -0.626 -2.045 1.00 88.06 85 GLY A N 1
ATOM 656 C CA . GLY A 1 85 ? 5.736 0.594 -1.244 1.00 88.06 85 GLY A CA 1
ATOM 657 C C . GLY A 1 85 ? 4.481 0.794 -0.387 1.00 88.06 85 GLY A C 1
ATOM 658 O O . GLY A 1 85 ? 3.411 0.229 -0.601 1.00 88.06 85 GLY A O 1
ATOM 659 N N . CYS A 1 86 ? 4.613 1.689 0.593 1.00 90.19 86 CYS A N 1
ATOM 660 C CA . CYS A 1 86 ? 3.540 2.124 1.489 1.00 90.19 86 CYS A CA 1
ATOM 661 C C . CYS A 1 86 ? 2.602 3.138 0.796 1.00 90.19 86 CYS A C 1
ATOM 663 O O . CYS A 1 86 ? 2.470 4.286 1.219 1.00 90.19 86 CYS A O 1
ATOM 665 N N . TRP A 1 87 ? 1.967 2.723 -0.300 1.00 90.75 87 TRP A N 1
ATOM 666 C CA . TRP A 1 87 ? 1.104 3.581 -1.112 1.00 90.75 87 TRP A CA 1
ATOM 667 C C . TRP A 1 87 ? -0.278 3.751 -0.493 1.00 90.75 87 TRP A C 1
ATOM 669 O O . TRP A 1 87 ? -0.930 2.781 -0.099 1.00 90.75 87 TRP A O 1
ATOM 679 N N . ASN A 1 88 ? -0.757 4.993 -0.454 1.00 90.00 88 ASN A N 1
ATOM 680 C CA . ASN A 1 88 ? -2.121 5.249 -0.025 1.00 90.00 88 ASN A CA 1
ATOM 681 C C . ASN A 1 88 ? -3.139 4.741 -1.084 1.00 90.00 88 ASN A C 1
ATOM 683 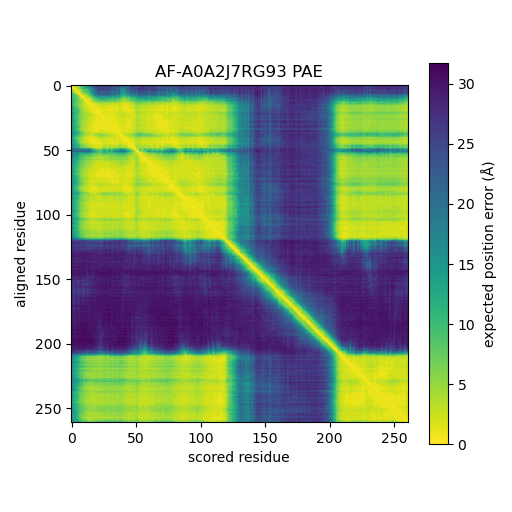O O . ASN A 1 88 ? -2.800 4.585 -2.260 1.00 90.00 88 ASN A O 1
ATOM 687 N N . PRO A 1 89 ? -4.404 4.508 -0.695 1.00 90.62 89 PRO A N 1
ATOM 688 C CA . PRO A 1 89 ? -5.416 3.905 -1.562 1.00 90.62 89 PRO A CA 1
ATOM 689 C C . PRO A 1 89 ? -5.723 4.675 -2.854 1.00 90.62 89 PRO A C 1
ATOM 691 O O . PRO A 1 89 ? -6.014 4.060 -3.872 1.00 90.62 89 PRO A O 1
ATOM 694 N N . GLU A 1 90 ? -5.674 6.007 -2.830 1.00 89.00 90 GLU A N 1
ATOM 695 C CA . GLU A 1 90 ? -5.933 6.844 -4.012 1.00 89.00 90 GLU A CA 1
ATOM 696 C C . GLU A 1 90 ? -4.788 6.741 -5.025 1.00 89.00 90 GLU A C 1
ATOM 698 O O . GLU A 1 90 ? -5.029 6.562 -6.222 1.00 89.00 90 GLU A O 1
ATOM 703 N N . THR A 1 91 ? -3.545 6.736 -4.542 1.00 91.00 91 THR A N 1
ATOM 704 C CA . THR A 1 91 ? -2.365 6.509 -5.380 1.00 91.00 91 THR A CA 1
ATOM 705 C C . THR A 1 91 ? -2.380 5.106 -5.993 1.00 91.00 91 THR A C 1
ATOM 707 O O . THR A 1 91 ? -2.132 4.969 -7.189 1.00 91.00 91 THR A O 1
ATOM 710 N N . VAL A 1 92 ? -2.760 4.073 -5.225 1.00 93.38 92 VAL A N 1
ATOM 711 C CA . VAL A 1 92 ? -2.922 2.700 -5.744 1.00 93.38 92 VAL A CA 1
ATOM 712 C C . VAL A 1 92 ? -3.936 2.656 -6.889 1.00 93.38 92 VAL A C 1
ATOM 714 O O . VAL A 1 92 ? -3.624 2.111 -7.944 1.00 93.38 92 VAL A O 1
ATOM 717 N N . LEU A 1 93 ? -5.121 3.259 -6.725 1.00 93.25 93 LEU A N 1
ATOM 718 C CA . LEU A 1 93 ? -6.139 3.299 -7.786 1.00 93.25 93 LEU A CA 1
ATOM 719 C C . LEU A 1 93 ? -5.610 3.970 -9.059 1.00 93.25 93 LEU A C 1
ATOM 721 O O . LEU A 1 93 ? -5.789 3.444 -10.154 1.00 93.25 93 LEU A O 1
ATOM 725 N N . SER A 1 94 ? -4.891 5.078 -8.907 1.00 94.44 94 SER A N 1
ATOM 726 C CA . SER A 1 94 ? -4.302 5.799 -10.039 1.00 94.44 94 SER A CA 1
ATOM 727 C C . SER A 1 94 ? -3.227 4.971 -10.758 1.00 94.44 94 SER A C 1
ATOM 729 O O . SER A 1 94 ? -3.099 5.017 -11.977 1.00 94.44 94 SER A O 1
ATOM 731 N N . MET A 1 95 ? -2.450 4.174 -10.023 1.00 94.69 95 MET A N 1
ATOM 732 C CA . MET A 1 95 ? -1.431 3.289 -10.598 1.00 94.69 95 MET A CA 1
ATOM 733 C C . MET A 1 95 ? -2.030 2.057 -11.283 1.00 94.69 95 MET A C 1
ATOM 735 O O . MET A 1 95 ? -1.473 1.589 -12.276 1.00 94.69 95 MET A O 1
ATOM 739 N N . VAL A 1 96 ? -3.173 1.556 -10.803 1.00 96.38 96 VAL A N 1
ATOM 740 C CA . VAL A 1 96 ? -3.952 0.529 -11.516 1.00 96.38 96 VAL A CA 1
ATOM 741 C C . VAL A 1 96 ? -4.380 1.055 -12.886 1.00 96.38 96 VAL A C 1
ATOM 743 O O . VAL A 1 96 ? -4.208 0.358 -13.883 1.00 96.38 96 VAL A O 1
ATOM 746 N N . GLU A 1 97 ? -4.854 2.302 -12.972 1.00 95.75 97 GLU A N 1
ATOM 747 C CA . GLU A 1 97 ? -5.213 2.932 -14.255 1.00 95.75 97 GLU A CA 1
ATOM 748 C C . GLU A 1 97 ? -4.016 3.075 -15.211 1.00 95.75 97 GLU A C 1
ATOM 750 O O . GLU A 1 97 ? -4.189 3.029 -16.429 1.00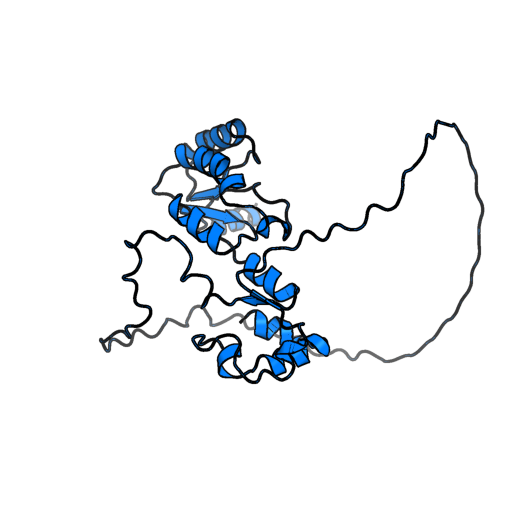 95.75 97 GLU A O 1
ATOM 755 N N . LEU A 1 98 ? -2.796 3.190 -14.677 1.00 95.38 98 LEU A N 1
ATOM 756 C CA . LEU A 1 98 ? -1.557 3.208 -15.462 1.00 95.38 98 LEU A CA 1
ATOM 757 C C . LEU A 1 98 ? -1.104 1.810 -15.923 1.00 95.38 98 LEU A C 1
ATOM 759 O O . LEU A 1 98 ? -0.179 1.706 -16.727 1.00 95.38 98 LEU A O 1
ATOM 763 N N . GLY A 1 99 ? -1.767 0.741 -15.473 1.00 95.38 99 GLY A N 1
ATOM 764 C CA . GLY A 1 99 ? -1.498 -0.634 -15.894 1.00 95.38 99 GLY A CA 1
ATOM 765 C C . GLY A 1 99 ? -0.567 -1.407 -14.963 1.00 95.38 99 GLY A C 1
ATOM 766 O O . GLY A 1 99 ? 0.221 -2.222 -15.448 1.00 95.38 99 GLY A O 1
ATOM 767 N N . MET A 1 100 ? -0.626 -1.125 -13.658 1.00 97.00 100 MET A N 1
ATOM 768 C CA . MET A 1 100 ? -0.044 -1.961 -12.604 1.00 97.00 100 MET A CA 1
ATOM 769 C C . MET A 1 100 ? -1.027 -3.047 -12.147 1.00 97.00 100 MET A C 1
ATOM 771 O O . MET A 1 100 ? -2.211 -2.765 -11.973 1.00 97.00 100 MET A O 1
ATOM 775 N N . ASP A 1 101 ? -0.532 -4.261 -11.882 1.00 97.31 101 ASP A N 1
ATOM 776 C CA . ASP A 1 101 ? -1.377 -5.416 -11.537 1.00 97.31 101 ASP A CA 1
ATOM 777 C C . ASP A 1 101 ? -1.392 -5.733 -10.038 1.00 97.31 101 ASP A C 1
ATOM 779 O O . ASP A 1 101 ? -2.390 -6.223 -9.509 1.00 97.31 101 ASP A O 1
ATOM 783 N N . ALA A 1 102 ? -0.277 -5.493 -9.347 1.00 96.69 102 ALA A N 1
ATOM 784 C CA . ALA A 1 102 ? -0.126 -5.854 -7.945 1.00 96.69 102 ALA A CA 1
ATOM 785 C C . ALA A 1 102 ? 0.643 -4.813 -7.134 1.00 96.69 102 ALA A C 1
ATOM 787 O O . ALA A 1 102 ? 1.539 -4.129 -7.631 1.00 96.69 102 ALA A O 1
ATOM 788 N N . PHE A 1 103 ? 0.301 -4.769 -5.850 1.00 94.62 103 PHE A N 1
ATOM 789 C CA . PHE A 1 103 ? 0.892 -3.912 -4.832 1.00 94.62 103 PHE A CA 1
ATOM 790 C C . PHE A 1 103 ? 1.060 -4.728 -3.555 1.00 94.62 103 PHE A C 1
ATOM 792 O O . PHE A 1 103 ? 0.292 -5.667 -3.313 1.00 94.62 103 PHE A O 1
ATOM 799 N N . ASP A 1 104 ? 2.036 -4.387 -2.725 1.00 89.75 104 ASP A N 1
ATOM 800 C CA . ASP A 1 104 ? 2.098 -4.926 -1.372 1.00 89.75 104 ASP A CA 1
ATOM 801 C C . ASP A 1 104 ? 1.167 -4.157 -0.417 1.00 89.75 104 ASP A C 1
ATOM 803 O O . ASP A 1 104 ? 0.618 -3.099 -0.727 1.00 89.75 104 ASP A O 1
ATOM 807 N N . SER A 1 105 ? 0.958 -4.719 0.770 1.00 90.50 105 SER A N 1
ATOM 808 C CA . SER A 1 105 ? 0.029 -4.190 1.768 1.00 90.50 105 SER A CA 1
ATOM 809 C C . SER A 1 105 ? 0.714 -3.386 2.880 1.00 90.50 105 SER A C 1
ATOM 811 O O . SER A 1 105 ? 0.133 -3.252 3.962 1.00 90.50 105 SER A O 1
ATOM 813 N N . SER A 1 106 ? 1.928 -2.856 2.665 1.00 91.50 106 SER A N 1
ATOM 814 C CA . SER A 1 106 ? 2.683 -2.139 3.711 1.00 91.50 106 SER A CA 1
ATOM 815 C C . SER A 1 106 ? 1.923 -0.947 4.285 1.00 91.50 106 SER A C 1
ATOM 817 O O . SER A 1 106 ? 2.007 -0.705 5.485 1.00 91.50 106 SER A O 1
ATOM 819 N N . TYR A 1 107 ? 1.107 -0.257 3.480 1.00 91.94 107 TYR A N 1
ATOM 820 C CA . TYR A 1 107 ? 0.278 0.853 3.964 1.00 91.94 107 TYR A CA 1
ATOM 821 C C . TYR A 1 107 ? -0.643 0.443 5.120 1.00 91.94 107 TYR A C 1
ATOM 823 O O . TYR A 1 107 ? -0.710 1.128 6.137 1.00 91.94 107 TYR A O 1
ATOM 831 N N . VAL A 1 108 ? -1.295 -0.719 5.013 1.00 92.31 108 VAL A N 1
ATOM 832 C CA . VAL A 1 108 ? -2.190 -1.251 6.056 1.00 92.31 108 VAL A CA 1
ATOM 833 C C . VAL A 1 108 ? -1.423 -1.533 7.351 1.00 92.31 108 VAL A C 1
ATOM 835 O O . VAL A 1 108 ? -1.909 -1.253 8.451 1.00 92.31 108 VAL A O 1
ATOM 838 N N . TYR A 1 109 ? -0.204 -2.057 7.219 1.00 92.69 109 TYR A N 1
ATOM 839 C CA . TYR A 1 109 ? 0.680 -2.313 8.351 1.00 92.69 109 TYR A CA 1
ATOM 840 C C . TYR A 1 109 ? 1.098 -1.005 9.032 1.00 92.69 109 TYR A C 1
ATOM 842 O O . TYR A 1 109 ? 0.938 -0.864 10.243 1.00 92.69 109 TYR A O 1
ATOM 850 N N . THR A 1 110 ? 1.541 -0.007 8.264 1.00 92.44 110 THR A N 1
ATOM 851 C CA . THR A 1 110 ? 1.942 1.298 8.805 1.00 92.44 110 THR A CA 1
ATOM 852 C C . THR A 1 110 ? 0.785 2.008 9.509 1.00 92.44 110 THR A C 1
ATOM 854 O O . THR A 1 110 ? 0.989 2.579 10.581 1.00 92.44 110 THR A O 1
ATOM 857 N N . VAL A 1 111 ? -0.433 1.930 8.961 1.00 93.31 111 VAL A N 1
ATOM 858 C CA . VAL A 1 111 ? -1.662 2.431 9.605 1.00 93.31 111 VAL A CA 1
ATOM 859 C C . VAL A 1 111 ? -1.869 1.767 10.967 1.00 93.31 111 VAL A C 1
ATOM 861 O O . VAL A 1 111 ? -2.145 2.446 11.957 1.00 93.31 111 VAL A O 1
ATOM 864 N N . THR A 1 112 ? -1.690 0.450 11.039 1.00 94.69 112 THR A N 1
ATOM 865 C CA . THR A 1 112 ? -1.870 -0.314 12.279 1.00 94.69 112 THR A CA 1
ATOM 866 C C . THR A 1 112 ? -0.825 0.041 13.336 1.00 94.69 112 THR A C 1
ATOM 868 O O . THR A 1 112 ? -1.187 0.278 14.490 1.00 94.69 112 THR A O 1
ATOM 871 N N . GLU A 1 113 ? 0.449 0.158 12.951 1.00 92.38 113 GLU A N 1
ATOM 872 C CA . GLU A 1 113 ? 1.556 0.500 13.861 1.00 92.38 113 GLU A CA 1
ATOM 873 C C . GLU A 1 113 ? 1.351 1.855 14.554 1.00 92.38 113 GLU A C 1
ATOM 875 O O . GLU A 1 113 ? 1.724 2.038 15.713 1.00 92.38 113 GLU A O 1
ATOM 880 N N . ARG A 1 114 ? 0.689 2.805 13.881 1.00 92.50 114 ARG A N 1
ATOM 881 C CA . ARG A 1 114 ? 0.323 4.108 14.466 1.00 92.50 114 ARG A CA 1
ATOM 882 C C . ARG A 1 114 ? -1.035 4.119 15.180 1.00 92.50 114 ARG A C 1
ATOM 884 O O . ARG A 1 114 ? -1.550 5.195 15.487 1.00 92.50 114 ARG A O 1
ATOM 891 N N . GLY A 1 115 ? -1.624 2.952 15.454 1.00 93.50 115 GLY A N 1
ATOM 892 C CA . GLY A 1 115 ? -2.919 2.812 16.133 1.00 93.50 115 GLY A CA 1
ATOM 893 C C . GLY A 1 115 ? -4.111 3.270 15.287 1.00 93.50 115 GLY A C 1
ATOM 894 O O . GLY A 1 115 ? -5.154 3.660 15.827 1.00 93.50 115 GLY A O 1
ATOM 895 N N . GLY A 1 116 ? -3.940 3.282 13.966 1.00 94.06 116 GLY A N 1
ATOM 896 C CA . GLY A 1 116 ? -4.955 3.649 12.997 1.00 94.06 116 GLY A CA 1
ATOM 897 C C . GLY A 1 116 ? -5.816 2.459 12.576 1.00 94.06 116 GLY A C 1
ATOM 898 O O . GLY A 1 116 ? -5.361 1.319 12.547 1.00 94.06 116 GLY A O 1
ATOM 899 N N . ALA A 1 117 ? -7.066 2.731 12.211 1.00 93.88 117 ALA A N 1
ATOM 900 C CA . ALA A 1 117 ? -7.933 1.793 11.503 1.00 93.88 117 ALA A CA 1
ATOM 901 C C . ALA A 1 117 ? -8.341 2.385 10.152 1.00 93.88 117 ALA A C 1
ATOM 903 O O . ALA A 1 117 ? -8.795 3.532 10.098 1.00 93.88 117 ALA A O 1
ATOM 904 N N . LEU A 1 118 ? -8.236 1.599 9.078 1.00 92.06 118 LEU A N 1
ATOM 905 C CA . LEU A 1 118 ? -8.668 2.020 7.745 1.00 92.06 118 LEU A CA 1
ATOM 906 C C . LEU A 1 118 ? -10.190 2.172 7.672 1.00 92.06 118 LEU A C 1
ATOM 908 O O . LEU A 1 118 ? -10.945 1.265 8.030 1.00 92.06 118 LEU A O 1
ATOM 912 N N . ILE A 1 119 ? -10.648 3.318 7.166 1.00 87.12 119 ILE A N 1
ATOM 913 C CA . ILE A 1 119 ? -12.065 3.618 6.963 1.00 87.12 119 ILE A CA 1
ATOM 914 C C . ILE A 1 119 ? -12.302 4.312 5.614 1.00 87.12 119 ILE A C 1
ATOM 916 O O . ILE A 1 119 ? -12.007 5.484 5.410 1.00 87.12 119 ILE A O 1
ATOM 920 N N . PHE A 1 120 ? -12.915 3.589 4.679 1.00 75.00 120 PHE A N 1
ATOM 921 C CA . PHE A 1 120 ? -13.124 4.069 3.304 1.00 75.00 120 PHE A CA 1
ATOM 922 C C . PHE A 1 120 ? -14.498 4.698 3.049 1.00 75.00 120 PHE A C 1
ATOM 924 O O . PHE A 1 120 ? -14.679 5.440 2.082 1.00 75.00 120 PHE A O 1
ATOM 931 N N . GLN A 1 121 ? -15.485 4.396 3.901 1.00 58.69 121 GLN A N 1
ATOM 932 C CA . GLN A 1 121 ? -16.910 4.566 3.585 1.00 58.69 121 GLN A CA 1
ATOM 933 C C . GLN A 1 121 ? -17.364 6.018 3.341 1.00 58.69 121 GLN A C 1
ATOM 935 O O . GLN A 1 121 ? -18.409 6.218 2.719 1.00 58.69 121 GLN A O 1
ATOM 940 N N . ASN A 1 122 ? -16.580 7.012 3.774 1.00 48.72 122 ASN A N 1
ATOM 941 C CA . ASN A 1 122 ? -16.841 8.435 3.528 1.00 48.72 122 ASN A CA 1
ATOM 942 C C . ASN A 1 122 ? -15.831 9.104 2.575 1.00 48.72 122 ASN A C 1
ATOM 944 O O . ASN A 1 122 ? -16.064 10.243 2.182 1.00 48.72 122 ASN A O 1
ATOM 948 N N . SER A 1 123 ? -14.751 8.418 2.182 1.00 50.00 123 SER A N 1
ATOM 949 C CA . SER A 1 123 ? -13.633 9.024 1.439 1.00 50.00 123 SER A CA 1
ATOM 950 C C . SER A 1 123 ? -13.603 8.638 -0.046 1.00 50.00 123 SER A C 1
ATOM 952 O O . SER A 1 123 ? -13.092 9.415 -0.843 1.00 50.00 123 SER A O 1
ATOM 954 N N . ILE A 1 124 ? -14.196 7.498 -0.441 1.00 47.47 124 ILE A N 1
ATOM 955 C CA . ILE A 1 124 ? -14.243 7.052 -1.855 1.00 47.47 124 ILE A CA 1
ATOM 956 C C . ILE A 1 124 ? -15.393 7.696 -2.645 1.00 47.47 124 ILE A C 1
ATOM 958 O O . ILE A 1 124 ? -15.280 7.892 -3.847 1.00 47.47 124 ILE A O 1
ATOM 962 N N . LYS A 1 125 ? -16.490 8.093 -1.986 1.00 43.94 125 LYS A N 1
ATOM 963 C CA . LYS A 1 125 ? -17.635 8.735 -2.666 1.00 43.94 125 LYS A CA 1
ATOM 964 C C . LYS A 1 125 ? -17.304 10.101 -3.287 1.00 43.94 125 LYS A C 1
ATOM 966 O O . LYS A 1 125 ? -18.091 10.589 -4.084 1.00 43.94 125 LYS A O 1
ATOM 971 N N . ASN A 1 126 ? -16.172 10.689 -2.900 1.00 42.94 126 ASN A N 1
ATOM 972 C CA . ASN A 1 126 ? -15.680 11.982 -3.375 1.00 42.94 126 ASN A CA 1
ATOM 973 C C . ASN A 1 126 ? -14.381 11.849 -4.191 1.00 42.94 126 ASN A C 1
ATOM 975 O O . ASN A 1 126 ? -13.662 12.833 -4.338 1.00 42.94 126 ASN A O 1
ATOM 979 N N . LEU A 1 127 ? -14.027 10.643 -4.644 1.00 46.25 127 LEU A N 1
ATOM 980 C CA . LEU A 1 127 ? -12.981 10.486 -5.651 1.00 46.25 127 LEU A CA 1
ATOM 981 C C . LEU A 1 127 ? -13.644 10.704 -7.014 1.00 46.25 127 LEU A C 1
ATOM 983 O O . LEU A 1 127 ? -14.664 10.071 -7.292 1.00 46.25 127 LEU A O 1
ATOM 987 N N . ASP A 1 128 ? -13.087 11.597 -7.835 1.00 43.47 128 ASP A N 1
ATOM 988 C CA . ASP A 1 128 ? -13.500 11.830 -9.227 1.00 43.47 128 ASP A CA 1
ATOM 989 C C . ASP A 1 128 ? -13.122 10.614 -10.094 1.00 43.47 128 ASP A C 1
ATOM 991 O O . ASP A 1 128 ? -12.283 10.680 -10.987 1.00 43.47 128 ASP A O 1
ATOM 995 N N . ILE A 1 129 ? -13.714 9.459 -9.792 1.00 43.38 129 ILE A N 1
ATOM 996 C CA . ILE A 1 129 ? -13.539 8.228 -10.555 1.00 43.38 129 ILE A CA 1
ATOM 997 C C . ILE A 1 129 ? -14.503 8.311 -11.744 1.00 43.38 129 ILE A C 1
ATOM 999 O O . ILE A 1 129 ? -15.707 8.508 -11.529 1.00 43.38 129 ILE A O 1
ATOM 1003 N N . PRO A 1 130 ? -14.029 8.159 -12.995 1.00 34.94 130 PRO A N 1
ATOM 1004 C CA . PRO A 1 130 ? -14.893 8.152 -14.166 1.00 34.94 130 PRO A CA 1
ATOM 1005 C C . PRO A 1 130 ? -16.047 7.157 -13.984 1.00 34.94 130 PRO A C 1
ATOM 1007 O O . PRO A 1 130 ? -15.844 5.990 -13.647 1.00 34.94 130 PRO A O 1
ATOM 1010 N N . SER A 1 131 ? -17.275 7.619 -14.232 1.00 37.12 131 SER A N 1
ATOM 1011 C CA . SER A 1 131 ? -18.551 6.909 -14.021 1.00 37.12 131 SER A CA 1
ATOM 1012 C C . SER A 1 131 ? -18.727 5.592 -14.798 1.00 37.12 131 SER A C 1
ATOM 1014 O O . SER A 1 131 ? -19.819 5.037 -14.834 1.00 37.12 131 SER A O 1
ATOM 1016 N N . THR A 1 132 ? -17.690 5.086 -15.461 1.00 35.88 132 THR A N 1
ATOM 1017 C CA . THR A 1 132 ? -17.707 3.814 -16.190 1.00 35.88 132 THR A CA 1
ATOM 1018 C C . THR A 1 132 ? -17.384 2.604 -15.307 1.00 35.88 132 THR A C 1
ATOM 1020 O O . THR A 1 132 ? -17.532 1.480 -15.772 1.00 35.88 132 THR A O 1
ATOM 1023 N N . ALA A 1 133 ? -16.967 2.802 -14.049 1.00 39.16 133 ALA A N 1
ATOM 1024 C CA . ALA A 1 133 ? -16.554 1.720 -13.143 1.00 39.16 133 ALA A CA 1
ATOM 1025 C C . ALA A 1 133 ? -17.585 1.344 -12.052 1.00 39.16 133 ALA A C 1
ATOM 1027 O O . ALA A 1 133 ? -17.312 0.481 -11.219 1.00 39.16 133 ALA A O 1
ATOM 1028 N N . THR A 1 134 ? -18.771 1.962 -12.020 1.00 33.72 134 THR A N 1
ATOM 1029 C CA . THR A 1 134 ? -19.723 1.812 -10.897 1.00 33.72 134 THR A CA 1
ATOM 1030 C C . THR A 1 134 ? -20.669 0.607 -10.958 1.00 33.72 134 THR A C 1
ATOM 1032 O O . THR A 1 134 ? -21.476 0.449 -10.046 1.00 33.72 134 THR A O 1
ATOM 1035 N N . ASP A 1 135 ? -20.537 -0.295 -11.933 1.00 30.36 135 ASP A N 1
ATOM 1036 C CA . ASP A 1 135 ? -21.376 -1.505 -12.029 1.00 30.36 135 ASP A CA 1
ATOM 1037 C C . ASP A 1 135 ? -20.725 -2.764 -11.422 1.00 30.36 135 ASP A C 1
ATOM 1039 O O . ASP A 1 135 ? -20.984 -3.886 -11.854 1.00 30.36 135 ASP A O 1
ATOM 1043 N N . VAL A 1 136 ? -19.893 -2.619 -10.384 1.00 30.98 136 VAL A N 1
ATOM 1044 C CA . VAL A 1 136 ? -19.420 -3.771 -9.597 1.00 30.98 136 VAL A CA 1
ATOM 1045 C C . VAL A 1 136 ? -20.151 -3.810 -8.261 1.00 30.98 136 VAL A C 1
ATOM 1047 O O . VAL A 1 136 ? -19.708 -3.280 -7.242 1.00 30.98 136 VAL A O 1
ATOM 1050 N N . SER A 1 137 ? -21.312 -4.463 -8.263 1.00 29.36 137 SER A N 1
ATOM 1051 C CA . SER A 1 137 ? -22.008 -4.845 -7.039 1.00 29.36 137 SER A CA 1
ATOM 1052 C C . SER A 1 137 ? -21.189 -5.899 -6.287 1.00 29.36 137 SER A C 1
ATOM 1054 O O . SER A 1 137 ? -21.141 -7.062 -6.691 1.0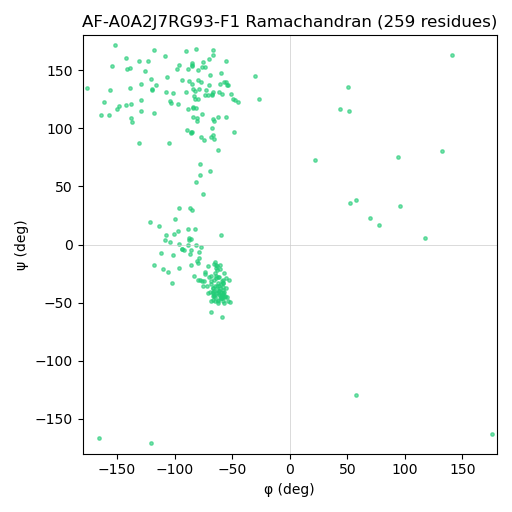0 29.36 137 SER A O 1
ATOM 1056 N N . TYR A 1 138 ? -20.579 -5.527 -5.161 1.00 33.59 138 TYR A N 1
ATOM 1057 C CA . TYR A 1 138 ? -20.141 -6.505 -4.166 1.00 33.59 138 TYR A CA 1
ATOM 1058 C C . TYR A 1 138 ? -21.384 -7.154 -3.546 1.00 33.59 138 TYR A C 1
ATOM 1060 O O . TYR A 1 138 ? -22.035 -6.565 -2.684 1.00 33.59 138 TYR A O 1
ATOM 1068 N N . GLY A 1 139 ? -21.721 -8.361 -4.003 1.00 38.94 139 GLY A N 1
ATOM 1069 C CA . GLY A 1 139 ? -22.761 -9.190 -3.397 1.00 38.94 139 GLY A CA 1
ATOM 1070 C C . GLY A 1 139 ? -23.759 -9.772 -4.390 1.00 38.94 139 GLY A C 1
ATOM 1071 O O . GLY A 1 139 ? -24.893 -9.313 -4.479 1.00 38.94 139 GLY A O 1
ATOM 1072 N N . ALA A 1 140 ? -23.372 -10.859 -5.048 1.00 30.33 140 ALA A N 1
ATOM 1073 C CA . ALA A 1 140 ? -24.312 -11.909 -5.407 1.00 30.33 140 ALA A CA 1
ATOM 1074 C C . ALA A 1 140 ? -23.713 -13.234 -4.925 1.00 30.33 140 ALA A C 1
ATOM 1076 O O . ALA A 1 140 ? -22.643 -13.637 -5.377 1.00 30.33 140 ALA A O 1
ATOM 1077 N N . GLU A 1 141 ? -24.372 -13.882 -3.962 1.00 33.47 141 GLU A N 1
ATOM 1078 C CA . GLU A 1 141 ? -24.086 -15.281 -3.645 1.00 33.47 141 GLU A CA 1
ATOM 1079 C C . GLU A 1 141 ? -24.266 -16.124 -4.921 1.00 33.47 141 GLU A C 1
ATOM 1081 O O . GLU A 1 141 ? -25.223 -15.877 -5.668 1.00 33.47 141 GLU A O 1
ATOM 1086 N N . PRO A 1 142 ? -23.399 -17.119 -5.193 1.00 32.66 142 PRO A N 1
ATOM 1087 C CA . PRO A 1 142 ? -23.592 -18.004 -6.329 1.00 32.66 142 PRO A CA 1
ATOM 1088 C C . PRO A 1 142 ? -24.904 -18.766 -6.144 1.00 32.66 142 PRO A C 1
ATOM 1090 O O . PRO A 1 142 ? -25.024 -19.644 -5.288 1.00 32.66 142 PRO A O 1
ATOM 1093 N N . LYS A 1 143 ? -25.908 -18.435 -6.957 1.00 37.00 143 LYS A N 1
ATOM 1094 C CA . LYS A 1 143 ? -27.099 -19.264 -7.122 1.00 37.00 143 LYS A CA 1
ATOM 1095 C C . LYS A 1 143 ? -26.761 -20.428 -8.041 1.00 37.00 143 LYS A C 1
ATOM 1097 O O . LYS A 1 143 ? -27.225 -20.448 -9.165 1.00 37.00 143 LYS A O 1
ATOM 1102 N N . ASP A 1 144 ? -25.936 -21.355 -7.570 1.00 37.66 144 ASP A N 1
ATOM 1103 C CA . ASP A 1 144 ? -25.928 -22.720 -8.087 1.00 37.66 144 ASP A CA 1
ATOM 1104 C C . ASP A 1 144 ? -25.253 -23.665 -7.090 1.00 37.66 144 ASP A C 1
ATOM 1106 O O . ASP A 1 144 ? -24.115 -23.479 -6.661 1.00 37.66 144 ASP A O 1
ATOM 1110 N N . GLY A 1 145 ? -26.005 -24.688 -6.684 1.00 39.97 145 GLY A N 1
ATOM 1111 C CA . GLY A 1 145 ? -25.659 -25.653 -5.642 1.00 39.97 145 GLY A CA 1
ATOM 1112 C C . GLY A 1 145 ? -24.621 -26.700 -6.050 1.00 39.97 145 GLY A C 1
ATOM 1113 O O . GLY A 1 145 ? -24.786 -27.873 -5.715 1.00 39.97 145 GLY A O 1
ATOM 1114 N N . SER A 1 146 ? -23.543 -26.321 -6.737 1.00 34.38 146 SER A N 1
ATOM 1115 C CA . SER A 1 146 ? -22.393 -27.208 -6.929 1.00 34.38 146 SER A CA 1
ATOM 1116 C C . SER A 1 146 ? -21.401 -27.029 -5.779 1.00 34.38 146 SER A C 1
ATOM 1118 O O . SER A 1 146 ? -20.590 -26.107 -5.763 1.00 34.38 146 SER A O 1
ATOM 1120 N N . ASN A 1 147 ? -21.480 -27.934 -4.804 1.00 36.69 147 ASN A N 1
ATOM 1121 C CA . ASN A 1 147 ? -20.513 -28.104 -3.718 1.00 36.69 147 ASN A CA 1
ATOM 1122 C C . ASN A 1 147 ? -19.127 -28.492 -4.283 1.00 36.69 147 ASN A C 1
ATOM 1124 O O . ASN A 1 147 ? -18.754 -29.665 -4.276 1.00 36.69 147 ASN A O 1
ATOM 1128 N N . LEU A 1 148 ? -18.338 -27.525 -4.754 1.00 34.53 148 LEU A N 1
ATOM 1129 C CA . LEU A 1 148 ? -16.887 -27.690 -4.810 1.00 34.53 148 LEU A CA 1
ATOM 1130 C C . LEU A 1 148 ? -16.331 -27.306 -3.442 1.00 34.53 148 LEU A C 1
ATOM 1132 O O . LEU A 1 148 ? -16.157 -26.133 -3.118 1.00 34.53 148 LEU A O 1
ATOM 1136 N N . LYS A 1 149 ? -16.104 -28.324 -2.609 1.00 32.22 149 LYS A N 1
ATOM 1137 C CA . LYS A 1 149 ? -15.340 -28.157 -1.373 1.00 32.22 149 LYS A CA 1
ATOM 1138 C C . LYS A 1 149 ? -13.925 -27.698 -1.751 1.00 32.22 149 LYS A C 1
ATOM 1140 O O . LYS A 1 149 ? -13.329 -28.336 -2.618 1.00 32.22 149 LYS A O 1
ATOM 1145 N N . PRO A 1 150 ? -13.379 -26.645 -1.122 1.00 33.59 150 PRO A N 1
ATOM 1146 C CA . PRO A 1 150 ? -11.983 -26.289 -1.312 1.00 33.59 150 PRO A CA 1
ATOM 1147 C C . PRO A 1 150 ? -11.110 -27.473 -0.889 1.00 33.59 150 PRO A C 1
ATOM 1149 O O . PRO A 1 150 ? -11.310 -28.056 0.183 1.00 33.59 150 PRO A O 1
ATOM 1152 N N . ASP A 1 151 ? -10.185 -27.854 -1.765 1.00 34.00 151 ASP A N 1
ATOM 1153 C CA . ASP A 1 151 ? -9.231 -28.921 -1.509 1.00 34.00 151 ASP A CA 1
ATOM 1154 C C . ASP A 1 151 ? -8.303 -28.484 -0.368 1.00 34.00 151 ASP A C 1
ATOM 1156 O O . ASP A 1 151 ? -7.470 -27.591 -0.501 1.00 34.00 151 ASP A O 1
ATOM 1160 N N . THR A 1 152 ? -8.519 -29.078 0.801 1.00 37.25 152 THR A N 1
ATOM 1161 C CA . THR A 1 152 ? -7.778 -28.790 2.035 1.00 37.25 152 THR A CA 1
ATOM 1162 C C . THR A 1 152 ? -6.514 -29.645 2.155 1.00 37.25 152 THR A C 1
ATOM 1164 O O . THR A 1 152 ? -5.814 -29.557 3.165 1.00 37.25 152 THR A O 1
ATOM 1167 N N . SER A 1 153 ? -6.176 -30.435 1.126 1.00 36.16 153 SER A N 1
ATOM 1168 C CA . SER A 1 153 ? -4.981 -31.290 1.108 1.00 36.16 153 SER A CA 1
ATOM 1169 C C . SER A 1 153 ? -3.660 -30.514 1.154 1.00 36.16 153 SER A C 1
ATOM 1171 O O . SER A 1 153 ? -2.660 -31.059 1.609 1.00 36.16 153 SER A O 1
ATOM 1173 N N . ILE A 1 154 ? -3.660 -29.226 0.797 1.00 35.78 154 ILE A N 1
ATOM 1174 C CA . ILE A 1 154 ? -2.483 -28.341 0.877 1.00 35.78 154 ILE A CA 1
ATOM 1175 C C . ILE A 1 154 ? -2.176 -27.807 2.288 1.00 35.78 154 ILE A C 1
ATOM 1177 O O . ILE A 1 154 ? -1.090 -27.279 2.507 1.00 35.78 154 ILE A O 1
ATOM 1181 N N . TYR A 1 155 ? -3.079 -27.973 3.265 1.00 34.22 155 TYR A N 1
ATOM 1182 C CA . TYR A 1 155 ? -2.855 -27.558 4.663 1.00 34.22 155 TYR A CA 1
ATOM 1183 C C . TYR A 1 155 ? -2.620 -28.726 5.631 1.00 34.22 155 TYR A C 1
ATOM 1185 O O . TYR A 1 155 ? -2.548 -28.526 6.845 1.00 34.22 155 TYR A O 1
ATOM 1193 N N . ALA A 1 156 ? -2.472 -29.949 5.123 1.00 34.66 156 ALA A N 1
ATOM 1194 C CA . ALA A 1 156 ? -2.181 -31.108 5.949 1.00 34.66 156 ALA A CA 1
ATOM 1195 C C . ALA A 1 156 ? -0.698 -31.498 5.842 1.00 34.66 156 ALA A C 1
ATOM 1197 O O . ALA A 1 156 ? -0.224 -31.872 4.778 1.00 34.66 156 ALA A O 1
ATOM 1198 N N . GLN A 1 157 ? -0.029 -31.508 7.001 1.00 34.25 157 GLN A N 1
ATOM 1199 C CA . GLN A 1 157 ? 1.274 -32.127 7.302 1.00 34.25 157 GLN A CA 1
ATOM 1200 C C . GLN A 1 157 ? 2.535 -31.250 7.183 1.00 34.25 157 GLN A C 1
ATOM 1202 O O . GLN A 1 157 ? 3.408 -31.452 6.349 1.00 34.25 157 GLN A O 1
ATOM 1207 N N . SER A 1 158 ? 2.711 -30.385 8.184 1.00 28.33 158 SER A N 1
ATOM 1208 C CA . SER A 1 158 ? 4.004 -30.247 8.866 1.00 28.33 158 SER A CA 1
ATOM 1209 C C . SER A 1 158 ? 3.746 -30.301 10.372 1.00 28.33 158 SER A C 1
ATOM 1211 O O . SER A 1 158 ? 3.463 -29.300 11.027 1.00 28.33 158 SER A O 1
ATOM 1213 N N . SER A 1 159 ? 3.726 -31.514 10.920 1.00 29.67 159 SER A N 1
ATOM 1214 C CA . SER A 1 159 ? 3.741 -31.749 12.361 1.00 29.67 159 SER A CA 1
ATOM 1215 C C . SER A 1 159 ? 5.166 -31.529 12.864 1.00 29.67 159 SER A C 1
ATOM 1217 O O . SER A 1 159 ? 5.988 -32.442 12.827 1.00 29.67 159 SER A O 1
ATOM 1219 N N . TYR A 1 160 ? 5.470 -30.307 13.298 1.00 27.14 160 TYR A N 1
ATOM 1220 C CA . TYR A 1 160 ? 6.676 -30.023 14.073 1.00 27.14 160 TYR A CA 1
ATOM 1221 C C . TYR A 1 160 ? 6.452 -30.503 15.515 1.00 27.14 160 TYR A C 1
ATOM 1223 O O . TYR A 1 160 ? 5.608 -29.966 16.234 1.00 27.14 160 TYR A O 1
ATOM 1231 N N . GLU A 1 161 ? 7.179 -31.539 15.932 1.00 25.50 161 GLU A N 1
ATOM 1232 C CA . GLU A 1 161 ? 7.203 -32.011 17.320 1.00 25.50 161 GLU A CA 1
ATOM 1233 C C . GLU A 1 161 ? 7.946 -31.002 18.211 1.00 25.50 161 GLU A C 1
ATOM 1235 O O . GLU A 1 161 ? 9.066 -30.587 17.912 1.00 25.50 161 GLU A O 1
ATOM 1240 N N . ILE A 1 162 ? 7.316 -30.599 19.318 1.00 27.42 162 ILE A N 1
ATOM 1241 C CA . ILE A 1 162 ? 7.896 -29.712 20.335 1.00 27.42 162 ILE A CA 1
ATOM 1242 C C . ILE A 1 162 ? 8.737 -30.567 21.300 1.00 27.42 162 ILE A C 1
ATOM 1244 O O . ILE A 1 162 ? 8.160 -31.412 21.989 1.00 27.42 162 ILE A O 1
ATOM 1248 N N . PRO A 1 163 ? 10.061 -30.353 21.432 1.00 27.80 163 PRO A N 1
ATOM 1249 C CA . PRO A 1 163 ? 10.857 -31.044 22.441 1.00 27.80 163 PRO A CA 1
ATOM 1250 C C . PRO A 1 163 ? 10.521 -30.542 23.853 1.00 27.80 163 PRO A C 1
ATOM 1252 O O . PRO A 1 163 ? 10.387 -29.341 24.095 1.00 27.80 163 PRO A O 1
ATOM 1255 N N . GLU A 1 164 ? 10.400 -31.474 24.797 1.00 27.41 164 GLU A N 1
ATOM 1256 C CA . GLU A 1 164 ? 9.969 -31.231 26.173 1.00 27.41 1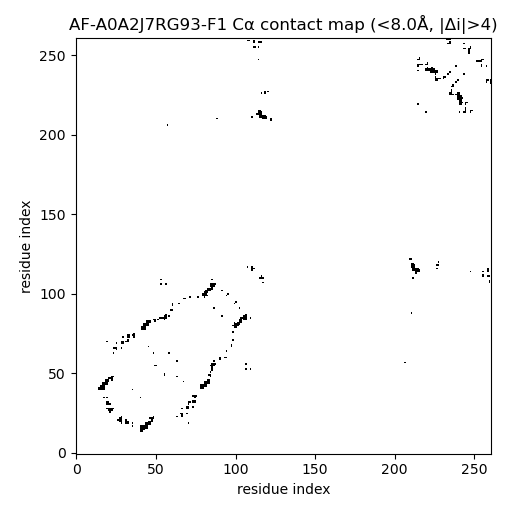64 GLU A CA 1
ATOM 1257 C C . GLU A 1 164 ? 10.858 -30.260 26.981 1.00 27.41 164 GLU A C 1
ATOM 1259 O O . GLU A 1 164 ? 12.085 -30.204 26.868 1.00 27.41 164 GLU A O 1
ATOM 1264 N N . LYS A 1 165 ? 10.182 -29.526 27.876 1.00 30.22 165 LYS A N 1
ATOM 1265 C CA . LYS A 1 165 ? 10.694 -28.559 28.860 1.00 30.22 165 LYS A CA 1
ATOM 1266 C C . LYS A 1 165 ? 11.935 -29.049 29.625 1.00 30.22 165 LYS A C 1
ATOM 1268 O O . LYS A 1 165 ? 11.844 -29.974 30.430 1.00 30.22 165 LYS A O 1
ATOM 1273 N N . LYS A 1 166 ? 13.039 -28.292 29.563 1.00 30.48 166 LYS A N 1
ATOM 1274 C CA . LYS A 1 166 ? 14.052 -28.272 30.636 1.00 30.48 166 LYS A CA 1
ATOM 1275 C C . LYS A 1 166 ? 13.811 -27.080 31.567 1.00 30.48 166 LYS A C 1
ATOM 1277 O O . LYS A 1 166 ? 13.784 -25.931 31.136 1.00 30.48 166 LYS A O 1
ATOM 1282 N N . LYS A 1 167 ? 13.593 -27.395 32.851 1.00 28.48 167 LYS A N 1
ATOM 1283 C CA . LYS A 1 167 ? 13.384 -26.471 33.978 1.00 28.48 167 LYS A CA 1
ATOM 1284 C C . LYS A 1 167 ? 14.464 -25.385 34.012 1.00 28.48 167 LYS A C 1
ATOM 1286 O O . LYS A 1 167 ? 15.646 -25.710 34.105 1.00 28.48 167 LYS A O 1
ATOM 1291 N N . ARG A 1 168 ? 14.056 -24.113 34.013 1.00 25.20 168 ARG A N 1
ATOM 1292 C CA . ARG A 1 168 ? 14.943 -22.996 34.350 1.00 25.20 168 ARG A CA 1
ATOM 1293 C C . ARG A 1 168 ? 14.896 -22.782 35.859 1.00 25.20 168 ARG A C 1
ATOM 1295 O O . ARG A 1 168 ? 13.837 -22.521 36.420 1.00 25.20 168 ARG A O 1
ATOM 1302 N N . ILE A 1 169 ? 16.052 -22.985 36.476 1.00 27.94 169 ILE A N 1
ATOM 1303 C CA . ILE A 1 169 ? 16.349 -22.731 37.881 1.00 27.94 169 ILE A CA 1
ATOM 1304 C C . ILE A 1 169 ? 16.318 -21.215 38.099 1.00 27.94 169 ILE A C 1
ATOM 1306 O O . ILE A 1 169 ? 16.917 -20.461 37.332 1.00 27.94 169 ILE A O 1
ATOM 1310 N N . THR A 1 170 ? 15.561 -20.796 39.106 1.00 26.20 170 THR A N 1
ATOM 1311 C CA . THR A 1 170 ? 15.599 -19.468 39.716 1.00 26.20 170 THR A CA 1
ATOM 1312 C C . THR A 1 170 ? 16.856 -19.364 40.564 1.00 26.20 170 THR A C 1
ATOM 1314 O O . THR A 1 170 ? 17.042 -20.227 41.412 1.00 26.20 170 THR A O 1
ATOM 1317 N N . ASP A 1 171 ? 17.659 -18.323 40.377 1.00 24.64 171 ASP A N 1
ATOM 1318 C CA . ASP A 1 171 ? 18.499 -17.794 41.449 1.00 24.64 171 ASP A CA 1
ATOM 1319 C C . ASP A 1 171 ? 18.700 -16.292 41.241 1.00 24.64 171 ASP A C 1
ATOM 1321 O O . ASP A 1 171 ? 19.249 -15.833 40.236 1.00 24.64 171 ASP A O 1
ATOM 1325 N N . ASP A 1 172 ? 18.191 -15.550 42.220 1.00 27.05 172 ASP A N 1
ATOM 1326 C CA . ASP A 1 172 ? 18.466 -14.149 42.484 1.00 27.05 172 ASP A CA 1
ATOM 1327 C C . ASP A 1 172 ? 19.968 -13.912 42.649 1.00 27.05 172 ASP A C 1
ATOM 1329 O O . ASP A 1 172 ? 20.649 -14.664 43.348 1.00 27.05 172 ASP A O 1
ATOM 1333 N N . LYS A 1 173 ? 20.462 -12.797 42.102 1.00 28.77 173 LYS A N 1
ATOM 1334 C CA . LYS A 1 173 ? 21.520 -11.995 42.733 1.00 28.77 173 LYS A CA 1
ATOM 1335 C C . LYS A 1 173 ? 21.600 -10.607 42.103 1.00 28.77 173 LYS A C 1
ATOM 1337 O O . LYS A 1 173 ? 22.009 -10.436 40.960 1.00 28.77 173 LYS A O 1
ATOM 1342 N N . GLN A 1 174 ? 21.213 -9.621 42.910 1.00 24.28 174 GLN A N 1
ATOM 1343 C CA . GLN A 1 174 ? 21.644 -8.230 42.807 1.00 24.28 174 GLN A CA 1
ATOM 1344 C C . GLN A 1 174 ? 23.174 -8.156 42.802 1.00 24.28 174 GLN A C 1
ATOM 1346 O O . GLN A 1 174 ? 23.795 -8.780 43.660 1.00 24.28 174 GLN A O 1
ATOM 1351 N N . VAL A 1 175 ? 23.761 -7.316 41.944 1.00 25.66 175 VAL A N 1
ATOM 1352 C CA . VAL A 1 175 ? 25.017 -6.620 42.262 1.00 25.66 175 VAL A CA 1
ATOM 1353 C C . VAL A 1 175 ? 24.960 -5.204 41.690 1.00 25.66 175 VAL A C 1
ATOM 1355 O O . VAL A 1 175 ? 24.770 -4.988 40.496 1.00 25.66 175 VAL A O 1
ATOM 1358 N N . THR A 1 176 ? 25.086 -4.254 42.606 1.00 19.61 176 THR A N 1
ATOM 1359 C CA . THR A 1 176 ? 25.236 -2.808 42.451 1.00 19.61 176 THR A CA 1
ATOM 1360 C C . THR A 1 176 ? 26.672 -2.410 42.100 1.00 19.61 176 THR A C 1
ATOM 1362 O O . THR A 1 176 ? 27.594 -3.036 42.607 1.00 19.61 176 THR A O 1
ATOM 1365 N N . SER A 1 177 ? 26.801 -1.296 41.360 1.00 24.03 177 SER A N 1
ATOM 1366 C CA . SER A 1 177 ? 27.887 -0.287 41.347 1.00 24.03 177 SER A CA 1
ATOM 1367 C C . SER A 1 177 ? 29.351 -0.730 41.206 1.00 24.03 177 SER A C 1
ATOM 1369 O O . SER A 1 177 ? 29.826 -1.551 41.977 1.00 24.03 177 SER A O 1
ATOM 1371 N N . VAL A 1 178 ? 30.107 -0.034 40.351 1.00 23.97 178 VAL A N 1
ATOM 1372 C CA . VAL A 1 178 ? 31.235 0.847 40.729 1.00 23.97 178 VAL A CA 1
ATOM 1373 C C . VAL A 1 178 ? 31.768 1.521 39.454 1.00 23.97 178 VAL A C 1
ATOM 1375 O O . VAL A 1 178 ? 31.883 0.903 38.399 1.00 23.97 178 VAL A O 1
ATOM 1378 N N . VAL A 1 179 ? 31.998 2.825 39.583 1.00 21.41 179 VAL A N 1
ATOM 1379 C CA . VAL A 1 179 ? 32.657 3.742 38.647 1.00 21.41 179 VAL A CA 1
ATOM 1380 C C . VAL A 1 179 ? 34.162 3.511 38.729 1.00 21.41 179 VAL A C 1
ATOM 1382 O O . VAL A 1 179 ? 34.655 3.407 39.844 1.00 21.41 179 VAL A O 1
ATOM 1385 N N . GLU A 1 180 ? 34.888 3.527 37.610 1.00 22.70 180 GLU A N 1
ATOM 1386 C CA . GLU A 1 180 ? 36.268 4.028 37.598 1.00 22.70 180 GLU A CA 1
ATOM 1387 C C . GLU A 1 180 ? 36.684 4.489 36.192 1.00 22.70 180 GLU A C 1
ATOM 1389 O O . GLU A 1 180 ? 36.397 3.850 35.180 1.00 22.70 180 GLU A O 1
ATOM 1394 N N . GLU A 1 181 ? 37.276 5.680 36.182 1.00 20.62 181 GLU A N 1
ATOM 1395 C CA . GLU A 1 181 ? 37.797 6.456 35.061 1.00 20.62 181 GLU A CA 1
ATOM 1396 C C . GLU A 1 181 ? 39.138 5.889 34.579 1.00 20.62 181 GLU A C 1
ATOM 1398 O O . GLU A 1 181 ? 39.913 5.400 35.397 1.00 20.62 181 GLU A O 1
ATOM 1403 N N . ASP A 1 182 ? 39.485 6.079 33.300 1.00 22.00 182 ASP A N 1
ATOM 1404 C CA . ASP A 1 182 ? 40.891 6.317 32.966 1.00 22.00 182 ASP A CA 1
ATOM 1405 C C . ASP A 1 182 ? 41.108 7.097 31.661 1.00 22.00 182 ASP A C 1
ATOM 1407 O O . ASP A 1 182 ? 40.265 7.153 30.765 1.00 22.00 182 ASP A O 1
ATOM 1411 N N . LYS A 1 183 ? 42.252 7.780 31.649 1.00 23.61 183 LYS A N 1
ATOM 1412 C CA . LYS A 1 183 ? 42.540 9.078 31.028 1.00 23.61 183 LYS A CA 1
ATOM 1413 C C . LYS A 1 183 ? 42.927 9.090 29.539 1.00 23.61 183 LYS A C 1
ATOM 1415 O O . LYS A 1 183 ? 43.537 8.179 28.996 1.00 23.61 183 LYS A O 1
ATOM 1420 N N . SER A 1 184 ? 42.643 10.260 28.967 1.00 21.75 184 SER A N 1
ATOM 1421 C CA . SER A 1 184 ? 43.143 10.948 27.765 1.00 21.75 184 SER A CA 1
ATOM 1422 C C . SER A 1 184 ? 44.593 10.710 27.307 1.00 21.75 184 SER A C 1
ATOM 1424 O O . SER A 1 184 ? 45.513 10.779 28.122 1.00 21.75 184 SER A O 1
ATOM 1426 N N . VAL A 1 185 ? 44.794 10.702 25.979 1.00 23.78 185 VAL A N 1
ATOM 1427 C CA . VAL A 1 185 ? 45.886 11.432 25.296 1.00 23.78 185 VAL A CA 1
ATOM 1428 C C . VAL A 1 185 ? 45.320 12.090 24.028 1.00 23.78 185 VAL A C 1
ATOM 1430 O O . VAL A 1 185 ? 44.785 11.411 23.155 1.00 23.78 185 VAL A O 1
ATOM 1433 N N . GLU A 1 186 ? 45.429 13.417 23.962 1.00 21.91 186 GLU A N 1
ATOM 1434 C CA . GLU A 1 186 ? 45.089 14.278 22.825 1.00 21.91 186 GLU A CA 1
ATOM 1435 C C . GLU A 1 186 ? 46.253 14.376 21.825 1.00 21.91 186 GLU A C 1
ATOM 1437 O O . GLU A 1 186 ? 47.424 14.339 22.206 1.00 21.91 186 GLU A O 1
ATOM 1442 N N . SER A 1 187 ? 45.927 14.633 20.557 1.00 23.05 187 SER A N 1
ATOM 1443 C CA . SER A 1 187 ? 46.737 15.517 19.714 1.00 23.05 187 SER A CA 1
ATOM 1444 C C . SER A 1 187 ? 45.833 16.241 18.718 1.00 23.05 187 SER A C 1
ATOM 1446 O O . SER A 1 187 ? 45.151 15.610 17.910 1.00 23.05 187 SER A O 1
ATOM 1448 N N . GLU A 1 188 ? 45.837 17.564 18.832 1.00 22.42 188 GLU A N 1
ATOM 1449 C CA . GLU A 1 188 ? 45.043 18.547 18.102 1.00 22.42 188 GLU A CA 1
ATOM 1450 C C . GLU A 1 188 ? 45.535 18.780 16.664 1.00 22.42 188 GLU A C 1
ATOM 1452 O O . GLU A 1 188 ? 46.713 18.612 16.355 1.00 22.42 188 GLU A O 1
ATOM 1457 N N . THR A 1 189 ? 44.637 19.273 15.805 1.00 24.59 189 THR A N 1
ATOM 1458 C CA . THR A 1 189 ? 44.894 20.419 14.907 1.00 24.59 189 THR A CA 1
ATOM 1459 C C . THR A 1 189 ? 43.552 21.079 14.510 1.00 24.59 189 THR A C 1
ATOM 1461 O O . THR A 1 189 ? 42.744 20.472 13.810 1.00 24.59 189 THR A O 1
ATOM 1464 N N . GLN A 1 190 ? 43.304 22.311 15.000 1.00 22.70 190 GLN A N 1
ATOM 1465 C CA . GLN A 1 190 ? 42.246 23.278 14.598 1.00 22.70 190 GLN A CA 1
ATOM 1466 C C . GLN A 1 190 ? 42.289 23.606 13.086 1.00 22.70 190 GLN A C 1
ATOM 1468 O O . GLN A 1 190 ? 43.353 23.509 12.485 1.00 22.70 190 GLN A O 1
ATOM 1473 N N . GLY A 1 191 ? 41.258 24.088 12.372 1.00 22.12 191 GLY A N 1
ATOM 1474 C CA . GLY A 1 191 ? 39.926 24.696 12.614 1.00 22.12 191 GLY A CA 1
ATOM 1475 C C . GLY A 1 191 ? 39.337 25.096 11.221 1.00 22.12 191 GLY A C 1
ATOM 1476 O O . GLY A 1 191 ? 39.896 24.617 10.232 1.00 22.12 191 GLY A O 1
ATOM 1477 N N . PRO A 1 192 ? 38.303 25.963 11.041 1.00 24.56 192 PRO A N 1
ATOM 1478 C CA . PRO A 1 192 ? 37.653 26.862 11.998 1.00 24.56 192 PRO A CA 1
ATOM 1479 C C . PRO A 1 192 ? 36.123 26.666 12.155 1.00 24.56 192 PRO A C 1
ATOM 1481 O O . PRO A 1 192 ? 35.424 26.174 11.273 1.00 24.56 192 PRO A O 1
ATOM 1484 N N . ILE A 1 193 ? 35.616 27.130 13.299 1.00 25.36 193 ILE A N 1
ATOM 1485 C CA . ILE A 1 193 ? 34.199 27.241 13.671 1.00 25.36 193 ILE A CA 1
ATOM 1486 C C . ILE A 1 193 ? 33.685 28.617 13.231 1.00 25.36 193 ILE A C 1
ATOM 1488 O O . ILE A 1 193 ? 34.305 29.622 13.573 1.00 25.36 193 ILE A O 1
ATOM 1492 N N . VAL A 1 194 ? 32.533 28.666 12.554 1.00 25.28 194 VAL A N 1
ATOM 1493 C CA . VAL A 1 194 ? 31.671 29.858 12.494 1.00 25.28 194 VAL A CA 1
ATOM 1494 C C . VAL A 1 194 ? 30.213 29.412 12.671 1.00 25.28 194 VAL A C 1
ATOM 1496 O O . VAL A 1 194 ? 29.638 28.786 11.790 1.00 25.28 194 VAL A O 1
ATOM 1499 N N . GLU A 1 195 ? 29.711 29.696 13.874 1.00 22.59 195 GLU A N 1
ATOM 1500 C CA . GLU A 1 195 ? 28.334 29.961 14.329 1.00 22.59 195 GLU A CA 1
ATOM 1501 C C . GLU A 1 195 ? 27.149 29.091 13.852 1.00 22.59 195 GLU A C 1
ATOM 1503 O O . GLU A 1 195 ? 26.715 29.099 12.704 1.00 22.59 195 GLU A O 1
ATOM 1508 N N . SER A 1 196 ? 26.541 28.422 14.836 1.00 26.78 196 SER A N 1
ATOM 1509 C CA . SER A 1 196 ? 25.198 27.839 14.813 1.00 26.78 196 SER A CA 1
ATOM 1510 C C . SER A 1 196 ? 24.092 28.900 14.792 1.00 26.78 196 SER A C 1
ATOM 1512 O O . SER A 1 196 ? 24.176 29.853 15.570 1.00 26.78 196 SER A O 1
ATOM 1514 N N . PRO A 1 197 ? 22.972 28.634 14.101 1.00 26.14 197 PRO A N 1
ATOM 1515 C CA . PRO A 1 197 ? 21.672 29.122 14.536 1.00 26.14 197 PRO A CA 1
ATOM 1516 C C . PRO A 1 197 ? 20.710 27.961 14.847 1.00 26.14 197 PRO A C 1
ATOM 1518 O O . PRO A 1 197 ? 20.314 27.196 13.974 1.00 26.14 197 PRO A O 1
ATOM 1521 N N . GLU A 1 198 ? 20.389 27.861 16.137 1.00 23.78 198 GLU A N 1
ATOM 1522 C CA . GLU A 1 198 ? 19.029 27.840 16.697 1.00 23.78 198 GLU A CA 1
ATOM 1523 C C . GLU A 1 198 ? 17.978 26.852 16.140 1.00 23.78 198 GLU A C 1
ATOM 1525 O O . GLU A 1 198 ? 17.471 26.969 15.026 1.00 23.78 198 GLU A O 1
ATOM 1530 N N . ASP A 1 199 ? 17.572 25.929 17.024 1.00 31.38 199 ASP A N 1
ATOM 1531 C CA . ASP A 1 199 ? 16.199 25.461 17.270 1.00 31.38 199 ASP A CA 1
ATOM 1532 C C . ASP A 1 199 ? 15.179 25.659 16.135 1.00 31.38 199 ASP A C 1
ATOM 1534 O O . ASP A 1 199 ? 14.219 26.432 16.234 1.00 31.38 199 ASP A O 1
ATOM 1538 N N . THR A 1 200 ? 15.301 24.874 15.065 1.00 27.34 200 THR A N 1
ATOM 1539 C CA . THR A 1 200 ? 14.203 24.752 14.104 1.00 27.34 200 THR A CA 1
ATOM 1540 C C . THR A 1 200 ? 13.250 23.667 14.586 1.00 27.34 200 THR A C 1
ATOM 1542 O O . THR A 1 200 ? 13.467 22.471 14.397 1.00 27.34 200 THR A O 1
ATOM 1545 N N . LYS A 1 201 ? 12.192 24.129 15.264 1.00 27.98 201 LYS A N 1
ATOM 1546 C CA . LYS A 1 201 ? 10.948 23.411 15.569 1.00 27.98 201 LYS A CA 1
ATOM 1547 C C . LYS A 1 201 ? 10.674 22.325 14.531 1.00 27.98 201 LYS A C 1
ATOM 1549 O O . LYS A 1 201 ? 10.561 22.633 13.348 1.00 27.98 201 LYS A O 1
ATOM 1554 N N . SER A 1 202 ? 10.499 21.092 15.008 1.00 33.28 202 SER A N 1
ATOM 1555 C CA . SER A 1 202 ? 9.919 19.983 14.252 1.00 33.28 202 SER A CA 1
ATOM 1556 C C . SER A 1 202 ? 8.622 20.467 13.598 1.00 33.28 202 SER A C 1
ATOM 1558 O O . SER A 1 202 ? 7.576 20.575 14.243 1.00 33.28 202 SER A O 1
ATOM 1560 N N . GLN A 1 203 ? 8.720 20.860 12.327 1.00 31.80 203 GLN A N 1
ATOM 1561 C CA . GLN A 1 203 ? 7.575 21.113 11.475 1.00 31.80 203 GLN A CA 1
ATOM 1562 C C . GLN A 1 203 ? 6.924 19.755 11.280 1.00 31.80 203 GLN A C 1
ATOM 1564 O O . GLN A 1 203 ? 7.330 18.953 10.447 1.00 31.80 203 GLN A O 1
ATOM 1569 N N . THR A 1 204 ? 5.944 19.476 12.128 1.00 32.78 204 THR A N 1
ATOM 1570 C CA . THR A 1 204 ? 5.014 18.374 11.953 1.00 32.78 204 THR A CA 1
ATOM 1571 C C . THR A 1 204 ? 4.215 18.709 10.703 1.00 32.78 204 THR A C 1
ATOM 1573 O O . THR A 1 204 ? 3.220 19.431 10.752 1.00 32.78 204 THR A O 1
ATOM 1576 N N . THR A 1 205 ? 4.701 18.252 9.551 1.00 37.44 205 THR A N 1
ATOM 1577 C CA . THR A 1 205 ? 3.900 18.167 8.338 1.00 37.44 205 THR A CA 1
ATOM 1578 C C . THR A 1 205 ? 2.683 17.325 8.708 1.00 37.44 205 THR A C 1
ATOM 1580 O O . THR A 1 205 ? 2.783 16.156 9.077 1.00 37.44 205 THR A O 1
ATOM 1583 N N . SER A 1 206 ? 1.514 17.962 8.769 1.00 43.84 206 SER A N 1
ATOM 1584 C CA . SER A 1 206 ? 0.273 17.284 9.122 1.00 43.84 206 SER A CA 1
ATOM 1585 C C . SER A 1 206 ? -0.072 16.325 7.990 1.00 43.84 206 SER A C 1
ATOM 1587 O O . SER A 1 206 ? -0.708 16.727 7.019 1.00 43.84 206 SER A O 1
ATOM 1589 N N . LEU A 1 207 ? 0.365 15.070 8.106 1.00 59.84 207 LEU A N 1
ATOM 1590 C CA . LEU A 1 207 ? -0.005 13.988 7.198 1.00 59.84 207 LEU A CA 1
ATOM 1591 C C . LEU A 1 207 ? -1.526 14.006 6.991 1.00 59.84 207 LEU A C 1
ATOM 1593 O O . LEU A 1 207 ? -2.293 13.979 7.960 1.00 59.84 207 LEU A O 1
ATOM 1597 N N . ASN A 1 208 ? -1.971 14.089 5.737 1.00 63.53 208 ASN A N 1
ATOM 1598 C CA . ASN A 1 208 ? -3.391 14.086 5.407 1.00 63.53 208 ASN A CA 1
ATOM 1599 C C . ASN A 1 208 ? -3.947 12.661 5.558 1.00 63.53 208 ASN A C 1
ATOM 1601 O O . ASN A 1 208 ? -3.932 11.854 4.632 1.00 63.53 208 ASN A O 1
ATOM 1605 N N . ARG A 1 209 ? -4.427 12.338 6.760 1.00 78.06 209 ARG A N 1
ATOM 1606 C CA . ARG A 1 209 ? -4.930 11.010 7.153 1.00 78.06 209 ARG A CA 1
ATOM 1607 C C . ARG A 1 209 ? -6.375 10.776 6.689 1.00 78.06 209 ARG A C 1
ATOM 1609 O O . ARG A 1 209 ? -7.257 10.461 7.481 1.00 78.06 209 ARG A O 1
ATOM 1616 N N . LYS A 1 210 ? -6.627 10.954 5.388 1.00 83.25 210 LYS A N 1
ATOM 1617 C CA . LYS A 1 210 ? -7.960 10.889 4.744 1.00 83.25 210 LYS A CA 1
ATOM 1618 C C . LYS A 1 210 ? -8.621 9.502 4.804 1.00 83.25 210 LYS A C 1
ATOM 1620 O O . LYS A 1 210 ? -9.846 9.403 4.714 1.00 83.25 210 LYS A O 1
ATOM 1625 N N . TYR A 1 211 ? -7.829 8.438 4.937 1.00 88.44 211 TYR A N 1
ATOM 1626 C CA . TYR A 1 211 ? -8.276 7.044 4.792 1.00 88.44 211 TYR A CA 1
ATOM 1627 C C . TYR A 1 211 ? -8.344 6.264 6.105 1.00 88.44 211 TYR A C 1
ATOM 1629 O O . TYR A 1 211 ? -8.643 5.070 6.099 1.00 88.44 211 TYR A O 1
ATOM 1637 N N . GLU A 1 212 ? -8.077 6.916 7.234 1.00 90.31 212 GLU A N 1
ATOM 1638 C CA . GLU A 1 212 ? -7.945 6.248 8.524 1.00 90.31 212 GLU A CA 1
ATOM 1639 C C . GLU A 1 212 ? -8.537 7.057 9.678 1.00 90.31 212 GLU A C 1
ATOM 1641 O O . GLU A 1 212 ? -8.712 8.273 9.612 1.00 90.31 212 GLU A O 1
ATOM 1646 N N . ILE A 1 213 ? -8.814 6.360 10.778 1.00 91.69 213 ILE A N 1
ATOM 1647 C CA . ILE A 1 213 ? -9.090 6.962 12.083 1.00 91.69 213 ILE A CA 1
ATOM 1648 C C . ILE A 1 213 ? -8.020 6.552 13.081 1.00 91.69 213 ILE A C 1
ATOM 1650 O O . ILE A 1 213 ? -7.673 5.382 13.168 1.00 91.69 213 ILE A O 1
ATOM 1654 N N . SER A 1 214 ? -7.555 7.506 13.884 1.00 93.38 214 SER A N 1
ATOM 1655 C CA . SER A 1 214 ? -6.664 7.252 15.020 1.00 93.38 214 SER A CA 1
ATOM 1656 C C . SER A 1 214 ? -7.477 6.777 16.223 1.00 93.38 214 SER A C 1
ATOM 1658 O O . SER A 1 214 ? -8.163 7.575 16.863 1.00 93.38 214 SER A O 1
ATOM 1660 N N . LEU A 1 215 ? -7.409 5.489 16.566 1.00 94.25 215 LEU A N 1
ATOM 1661 C CA . LEU A 1 215 ? -8.095 4.967 17.755 1.00 94.25 215 LEU A CA 1
ATOM 1662 C C . LEU A 1 215 ? -7.373 5.305 19.060 1.00 94.25 215 LEU A C 1
ATOM 1664 O O . LEU A 1 215 ? -7.904 5.026 20.130 1.00 94.25 215 LEU A O 1
ATOM 1668 N N . ALA A 1 216 ? -6.219 5.973 19.000 1.00 90.19 216 ALA A N 1
ATOM 1669 C CA . ALA A 1 216 ? -5.612 6.614 20.162 1.00 90.19 216 ALA A CA 1
ATOM 1670 C C . ALA A 1 216 ? -6.396 7.863 20.623 1.00 90.19 216 ALA A C 1
ATOM 1672 O O . ALA A 1 216 ? -6.251 8.292 21.769 1.00 90.19 216 ALA A O 1
ATOM 1673 N N . ASP A 1 217 ? -7.252 8.437 19.769 1.00 92.38 217 ASP A N 1
ATOM 1674 C CA . ASP A 1 217 ? -8.010 9.646 20.090 1.00 92.38 217 ASP A CA 1
ATOM 1675 C C . ASP A 1 217 ? -9.032 9.393 21.211 1.00 92.38 217 ASP A C 1
ATOM 1677 O O . ASP A 1 217 ? -9.870 8.493 21.122 1.00 92.38 217 ASP A O 1
ATOM 1681 N N . LYS A 1 218 ? -9.059 10.272 22.225 1.00 95.06 218 LYS A N 1
ATOM 1682 C CA . LYS A 1 218 ? -9.989 10.185 23.373 1.00 95.06 218 LYS A CA 1
ATOM 1683 C C . LYS A 1 218 ? -11.470 10.160 22.984 1.00 95.06 218 LYS A C 1
ATOM 1685 O O . LYS A 1 218 ? -12.284 9.636 23.734 1.00 95.06 218 LYS A O 1
ATOM 1690 N N . LYS A 1 219 ? -11.827 10.700 21.813 1.00 94.56 219 LYS A N 1
ATOM 1691 C CA . LYS A 1 219 ? -13.209 10.701 21.302 1.00 94.56 219 LYS A CA 1
ATOM 1692 C C . LYS A 1 219 ? -13.780 9.291 21.107 1.00 94.56 219 LYS A C 1
ATOM 1694 O O . LYS A 1 219 ? -14.994 9.140 21.073 1.00 94.56 219 LYS A O 1
ATOM 1699 N N . TYR A 1 220 ? -12.919 8.278 20.986 1.00 96.50 220 TYR A N 1
ATOM 1700 C CA . TYR A 1 220 ? -13.333 6.888 20.823 1.00 96.50 220 TYR A CA 1
ATOM 1701 C C . TYR A 1 220 ? -13.456 6.119 22.139 1.00 96.50 220 TYR A C 1
ATOM 1703 O O . TYR A 1 220 ? -13.935 4.992 22.103 1.00 96.50 220 TYR A O 1
ATOM 1711 N N . ALA A 1 221 ? -13.096 6.704 23.288 1.00 96.88 221 ALA A N 1
ATOM 1712 C CA . ALA A 1 221 ? -13.119 6.021 24.586 1.00 96.88 221 ALA A CA 1
ATOM 1713 C C . ALA A 1 221 ? -14.504 5.469 24.974 1.00 96.88 221 ALA A C 1
ATOM 1715 O O . ALA A 1 221 ? -14.588 4.435 25.629 1.00 96.88 221 ALA A O 1
ATOM 1716 N N . GLU A 1 222 ? -15.577 6.124 24.524 1.00 97.12 222 GLU A N 1
ATOM 1717 C CA . GLU A 1 222 ? -16.969 5.715 24.763 1.00 97.12 222 GLU A CA 1
ATOM 1718 C C . GLU A 1 222 ? -17.740 5.475 23.447 1.00 97.12 222 GLU A C 1
ATOM 1720 O O . GLU A 1 222 ? -18.971 5.464 23.419 1.00 97.12 222 GLU A O 1
ATOM 1725 N N . ASP A 1 223 ? -17.032 5.265 22.329 1.00 96.31 223 ASP A N 1
ATOM 1726 C CA . ASP A 1 223 ? -17.651 4.907 21.049 1.00 96.31 223 ASP A CA 1
ATOM 1727 C C . ASP A 1 223 ? -17.861 3.385 20.958 1.00 96.31 223 ASP A C 1
ATOM 1729 O O . ASP A 1 223 ? -16.973 2.616 20.583 1.00 96.31 223 ASP A O 1
ATOM 1733 N N . PHE A 1 224 ? -19.070 2.933 21.296 1.00 97.19 224 PHE A N 1
ATOM 1734 C CA . PHE A 1 224 ? -19.454 1.517 21.247 1.00 97.19 224 PHE A CA 1
ATOM 1735 C C . PHE A 1 224 ? -19.872 1.028 19.848 1.00 97.19 224 PHE A C 1
ATOM 1737 O O . PHE A 1 224 ? -20.446 -0.053 19.717 1.00 97.19 224 PHE A O 1
ATOM 1744 N N . THR A 1 225 ? -19.598 1.792 18.788 1.00 94.88 225 THR A N 1
ATOM 1745 C CA . THR A 1 225 ? -19.816 1.344 17.405 1.00 94.88 225 THR A CA 1
ATOM 1746 C C . THR A 1 225 ? -18.615 0.539 16.878 1.00 94.88 225 THR A C 1
ATOM 1748 O O . THR A 1 225 ? -17.501 0.678 17.398 1.00 94.88 225 THR A O 1
ATOM 1751 N N . PRO A 1 226 ? -18.799 -0.344 15.874 1.00 95.00 226 PRO A N 1
ATOM 1752 C CA . PRO A 1 226 ? -17.678 -1.035 15.229 1.00 95.00 226 PRO A CA 1
ATOM 1753 C C . PRO A 1 226 ? -16.790 -0.053 14.446 1.00 95.00 226 PRO A C 1
ATOM 1755 O O . PRO A 1 226 ? -17.195 1.078 14.169 1.00 95.00 226 PRO A O 1
ATOM 1758 N N . LEU A 1 227 ? -15.590 -0.480 14.026 1.00 92.50 227 LEU A N 1
ATOM 1759 C CA . LEU A 1 227 ? -14.699 0.358 13.200 1.00 92.50 227 LEU A CA 1
ATOM 1760 C C . LEU A 1 227 ? -15.415 0.867 11.941 1.00 92.50 227 LEU A C 1
ATOM 1762 O O . LEU A 1 227 ? -15.430 2.069 11.672 1.00 92.50 227 LEU A O 1
ATOM 1766 N N . SER A 1 228 ? -16.078 -0.049 11.233 1.00 90.44 228 SER A N 1
ATOM 1767 C CA . SER A 1 228 ? -16.904 0.210 10.056 1.00 90.44 228 SER A CA 1
ATOM 1768 C C . SER A 1 228 ? -18.178 -0.631 10.120 1.00 90.44 228 SER A C 1
ATOM 1770 O O . SER A 1 228 ? -18.126 -1.826 10.409 1.00 90.44 228 SER A O 1
ATOM 1772 N N . ARG A 1 229 ? -19.335 -0.020 9.832 1.00 87.81 229 ARG A N 1
ATOM 1773 C CA . ARG A 1 229 ? -20.641 -0.702 9.913 1.00 87.81 229 ARG A CA 1
ATOM 1774 C C . ARG A 1 229 ? -20.874 -1.695 8.776 1.00 87.81 229 ARG A C 1
ATOM 1776 O O . ARG A 1 229 ? -21.687 -2.595 8.941 1.00 87.81 229 ARG A O 1
ATOM 1783 N N . SER A 1 230 ? -20.199 -1.536 7.637 1.00 88.06 230 SER A N 1
ATOM 1784 C CA . SER A 1 230 ? -20.309 -2.489 6.521 1.00 88.06 230 SER A CA 1
ATOM 1785 C C . SER A 1 230 ? -19.240 -3.577 6.540 1.00 88.06 230 SER A C 1
ATOM 1787 O O . SER A 1 230 ? -19.228 -4.415 5.644 1.00 88.06 230 SER A O 1
ATOM 1789 N N . CYS A 1 231 ? -18.295 -3.536 7.479 1.00 89.75 231 CYS A N 1
ATOM 1790 C CA . CYS A 1 231 ? -17.176 -4.465 7.478 1.00 89.75 231 CYS A CA 1
ATOM 1791 C C . CYS A 1 231 ? -17.559 -5.790 8.144 1.00 89.75 231 CYS A C 1
ATOM 1793 O O . CYS A 1 231 ? -18.140 -5.823 9.229 1.00 89.75 231 CYS A O 1
ATOM 1795 N N . SER A 1 232 ? -17.196 -6.895 7.496 1.00 92.56 232 SER A N 1
ATOM 1796 C CA . SER A 1 232 ? -17.464 -8.254 7.963 1.00 92.56 232 SER A CA 1
ATOM 1797 C C . SER A 1 232 ? -16.260 -8.936 8.625 1.00 92.56 232 SER A C 1
ATOM 1799 O O . SER A 1 232 ? -16.341 -10.145 8.877 1.00 92.56 232 SER A O 1
ATOM 1801 N N . CYS A 1 233 ? -15.160 -8.215 8.888 1.00 94.56 233 CYS A N 1
ATOM 1802 C CA . CYS A 1 233 ? -13.984 -8.769 9.567 1.00 94.56 233 CYS A CA 1
ATOM 1803 C C . CYS A 1 233 ? -14.299 -9.138 11.027 1.00 94.56 233 CYS A C 1
ATOM 1805 O O . CYS A 1 233 ? -15.313 -8.716 11.598 1.00 94.56 233 CYS A O 1
ATOM 1807 N N . LEU A 1 234 ? -13.432 -9.952 11.637 1.00 96.38 234 LEU A N 1
ATOM 1808 C CA . LEU A 1 234 ? -13.592 -10.408 13.021 1.00 96.38 234 LEU A CA 1
ATOM 1809 C C . LEU A 1 234 ? -13.752 -9.225 13.983 1.00 96.38 234 LEU A C 1
ATOM 1811 O O . LEU A 1 234 ? -14.650 -9.230 14.828 1.00 96.38 234 LEU A O 1
ATOM 1815 N N . THR A 1 235 ? -12.913 -8.207 13.802 1.00 96.69 235 THR A N 1
ATOM 1816 C CA . THR A 1 235 ? -12.861 -7.017 14.644 1.00 96.69 235 THR A CA 1
ATOM 1817 C C . THR A 1 235 ? -14.171 -6.245 14.603 1.00 96.69 235 THR A C 1
ATOM 1819 O O . THR A 1 235 ? -14.767 -6.001 15.648 1.00 96.69 235 THR A O 1
ATOM 1822 N N . CYS A 1 236 ? -14.695 -5.951 13.410 1.00 95.31 236 CYS A N 1
ATOM 1823 C CA . CYS A 1 236 ? -15.958 -5.220 13.270 1.00 95.31 236 CYS A CA 1
ATOM 1824 C C . CYS A 1 236 ? -17.181 -6.025 13.733 1.00 95.31 236 CYS A C 1
ATOM 1826 O O . CYS A 1 236 ? -18.168 -5.436 14.165 1.00 95.31 236 CYS A O 1
ATOM 1828 N N . LYS A 1 237 ? -17.130 -7.361 13.673 1.00 96.50 237 LYS A N 1
ATOM 1829 C CA . LYS A 1 237 ? -18.228 -8.230 14.129 1.00 96.50 237 LYS A CA 1
ATOM 1830 C C . LYS A 1 237 ? -18.293 -8.397 15.646 1.00 96.50 237 LYS A C 1
ATOM 1832 O O . LYS A 1 237 ? -19.377 -8.651 16.165 1.00 96.50 237 LYS A O 1
ATOM 1837 N N . LYS A 1 238 ? -17.154 -8.339 16.344 1.00 97.50 238 LYS A N 1
ATOM 1838 C CA . LYS A 1 238 ? -17.062 -8.716 17.767 1.00 97.50 238 LYS A CA 1
ATOM 1839 C C . LYS A 1 238 ? -16.638 -7.591 18.706 1.00 97.50 238 LYS A C 1
ATOM 1841 O O . LYS A 1 238 ? -16.835 -7.727 19.911 1.00 97.50 238 LYS A O 1
ATOM 1846 N N . HIS A 1 239 ? -16.059 -6.511 18.189 1.00 97.88 239 HIS A N 1
ATOM 1847 C CA . HIS A 1 239 ? -15.424 -5.478 18.999 1.00 97.88 239 HIS A CA 1
ATOM 1848 C C . HIS A 1 239 ? -15.884 -4.071 18.612 1.00 97.88 239 HIS A C 1
ATOM 1850 O O . HIS A 1 239 ? -16.364 -3.814 17.507 1.00 97.88 239 HIS A O 1
ATOM 1856 N N . THR A 1 240 ? -15.733 -3.151 19.560 1.00 97.81 240 THR A N 1
ATOM 1857 C CA . THR A 1 240 ? -16.089 -1.738 19.413 1.00 97.81 240 THR A CA 1
ATOM 1858 C C . THR A 1 240 ? -14.839 -0.870 19.318 1.00 97.81 240 THR A C 1
ATOM 1860 O O . THR A 1 240 ? -13.750 -1.278 19.733 1.00 97.81 240 THR A O 1
ATOM 1863 N N . ARG A 1 241 ? -14.994 0.360 18.821 1.00 97.56 241 ARG A N 1
ATOM 1864 C CA . ARG A 1 241 ? -13.924 1.368 18.832 1.00 97.56 241 ARG A CA 1
ATOM 1865 C C . ARG A 1 241 ? -13.433 1.653 20.250 1.00 97.56 241 ARG A C 1
ATOM 1867 O O . ARG A 1 241 ? -12.227 1.690 20.451 1.00 97.56 241 ARG A O 1
ATOM 1874 N N . ALA A 1 242 ? -14.338 1.749 21.226 1.00 98.06 242 ALA A N 1
ATOM 1875 C CA . ALA A 1 242 ? -14.010 1.909 22.644 1.00 98.06 242 ALA A CA 1
ATOM 1876 C C . ALA A 1 242 ? -13.141 0.774 23.192 1.00 98.06 242 ALA A C 1
ATOM 1878 O O . ALA A 1 242 ? -12.171 1.023 23.906 1.00 98.06 242 ALA A O 1
ATOM 1879 N N . TYR A 1 243 ? -13.444 -0.473 22.825 1.00 98.38 243 TYR A N 1
ATOM 1880 C CA . TYR A 1 243 ? -12.643 -1.615 23.253 1.00 98.38 243 TYR A CA 1
ATOM 1881 C C . TYR A 1 243 ? -11.225 -1.559 22.678 1.00 98.38 243 TYR A C 1
ATOM 1883 O O . TYR A 1 243 ? -10.254 -1.735 23.408 1.00 98.38 243 TYR A O 1
ATOM 1891 N N . ILE A 1 244 ? -11.088 -1.257 21.386 1.00 97.81 244 ILE A N 1
ATOM 1892 C CA . ILE A 1 244 ? -9.769 -1.169 20.749 1.00 97.81 244 ILE A CA 1
ATOM 1893 C C . ILE A 1 244 ? -8.997 0.046 21.272 1.00 97.81 244 ILE A C 1
ATOM 1895 O O . ILE A 1 244 ? -7.817 -0.080 21.581 1.00 97.81 244 ILE A O 1
ATOM 1899 N N . HIS A 1 245 ? -9.663 1.191 21.460 1.00 98.06 245 HIS A N 1
ATOM 1900 C CA . HIS A 1 245 ? -9.088 2.359 22.128 1.00 98.06 245 HIS A CA 1
ATOM 1901 C C . HIS A 1 245 ? -8.50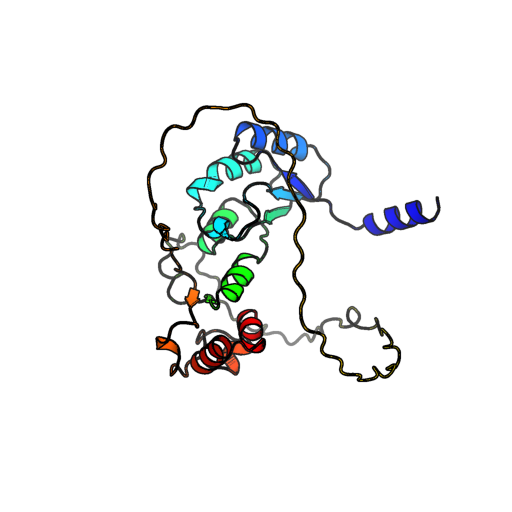4 1.970 23.487 1.00 98.06 245 HIS A C 1
ATOM 1903 O O . HIS A 1 245 ? -7.343 2.263 23.759 1.00 98.06 245 HIS A O 1
ATOM 1909 N N . HIS A 1 246 ? -9.274 1.255 24.313 1.00 98.25 246 HIS A N 1
ATOM 1910 C CA . HIS A 1 246 ? -8.806 0.768 25.606 1.00 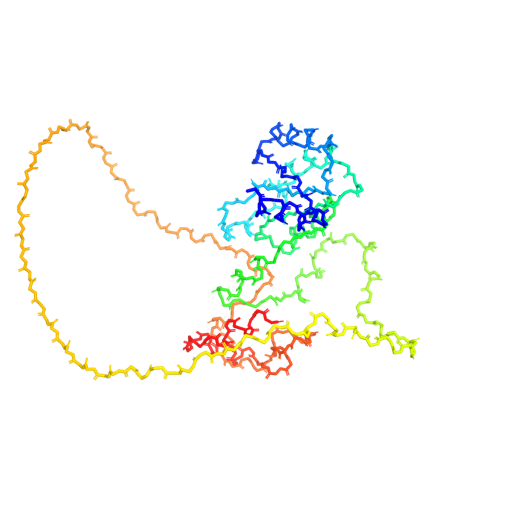98.25 246 HIS A CA 1
ATOM 1911 C C . HIS A 1 246 ? -7.552 -0.105 25.472 1.00 98.25 246 HIS A C 1
ATOM 1913 O O . HIS A 1 246 ? -6.563 0.196 26.132 1.00 98.25 246 HIS A O 1
ATOM 1919 N N . LEU A 1 247 ? -7.555 -1.105 24.580 1.00 98.06 247 LEU A N 1
ATOM 1920 C CA . LEU A 1 247 ? -6.393 -1.976 24.347 1.00 98.06 247 LEU A CA 1
ATOM 1921 C C . LEU A 1 247 ? -5.139 -1.190 23.939 1.00 98.06 247 LEU A C 1
ATOM 1923 O O . LEU A 1 247 ? -4.044 -1.483 24.416 1.00 98.06 247 LEU A O 1
ATOM 1927 N N . LEU A 1 248 ? -5.287 -0.171 23.087 1.00 96.94 248 LEU A N 1
ATOM 1928 C CA . LEU A 1 248 ? -4.173 0.693 22.689 1.00 96.94 248 LEU A CA 1
ATOM 1929 C C . LEU A 1 248 ? -3.659 1.537 23.866 1.00 96.94 248 LEU A C 1
ATOM 1931 O O . LEU A 1 248 ? -2.449 1.649 24.053 1.00 96.94 248 LEU A O 1
ATOM 1935 N N . GLN A 1 249 ? -4.552 2.094 24.694 1.00 97.12 249 GLN A N 1
ATOM 1936 C CA . GLN A 1 249 ? -4.162 2.879 25.876 1.00 97.12 249 GLN A CA 1
ATOM 1937 C C . GLN A 1 249 ? -3.472 2.023 26.944 1.00 97.12 249 GLN A C 1
ATOM 1939 O O . GLN A 1 249 ? -2.516 2.476 27.574 1.00 97.12 249 GLN A O 1
ATOM 1944 N N . THR A 1 250 ? -3.921 0.780 27.134 1.00 97.25 250 THR A N 1
ATOM 1945 C CA . THR A 1 250 ? -3.307 -0.172 28.071 1.00 97.25 250 THR A CA 1
ATOM 1946 C C . THR A 1 250 ? -2.084 -0.882 27.493 1.00 97.25 250 THR A C 1
ATOM 1948 O O . THR A 1 250 ? -1.451 -1.651 28.210 1.00 97.25 250 THR A O 1
ATOM 1951 N N . ARG A 1 251 ? -1.708 -0.592 26.237 1.00 95.88 251 ARG A N 1
ATOM 1952 C CA . ARG A 1 251 ? -0.571 -1.196 25.518 1.00 95.88 251 ARG A CA 1
ATOM 1953 C C . ARG A 1 251 ? -0.660 -2.722 25.422 1.00 95.88 251 ARG A C 1
ATOM 1955 O O . ARG A 1 251 ? 0.344 -3.424 25.516 1.00 95.88 251 ARG A O 1
ATOM 1962 N N . GLU A 1 252 ? -1.870 -3.224 25.218 1.00 97.81 252 GLU A N 1
ATOM 1963 C CA . GLU A 1 252 ? -2.137 -4.644 25.009 1.00 97.81 252 GLU A CA 1
ATOM 1964 C C . GLU A 1 252 ? -1.888 -5.036 23.548 1.00 97.81 252 GLU A C 1
ATOM 1966 O O . GLU A 1 252 ? -2.406 -4.407 22.621 1.00 97.81 252 GLU A O 1
ATOM 1971 N N . LEU A 1 253 ? -1.154 -6.133 23.332 1.00 96.25 253 LEU A N 1
ATOM 1972 C CA . LEU A 1 253 ? -0.802 -6.622 21.988 1.00 96.25 253 LEU A CA 1
ATOM 1973 C C . LEU A 1 253 ? -2.024 -7.026 21.152 1.00 96.25 253 LEU A C 1
ATOM 1975 O O . LEU A 1 253 ? -1.962 -7.039 19.925 1.00 96.25 253 LEU A O 1
ATOM 1979 N N . LEU A 1 254 ? -3.154 -7.323 21.800 1.00 97.44 254 LEU A N 1
ATOM 1980 C CA . LEU A 1 254 ? -4.401 -7.626 21.106 1.00 97.44 254 LEU A CA 1
ATOM 1981 C C . LEU A 1 254 ? -4.923 -6.426 20.294 1.00 97.44 254 LEU A C 1
ATOM 1983 O O . LEU A 1 254 ? -5.604 -6.635 19.295 1.00 97.44 254 LEU A O 1
ATOM 1987 N N . GLY A 1 255 ? -4.595 -5.187 20.681 1.00 96.62 255 GLY A N 1
ATOM 1988 C CA . GLY A 1 255 ? -5.018 -3.982 19.960 1.00 96.62 255 GLY A CA 1
ATOM 1989 C C . GLY A 1 255 ? -4.530 -3.977 18.504 1.00 96.62 255 GLY A C 1
ATOM 1990 O O . GLY A 1 255 ? -5.364 -4.046 17.599 1.00 96.62 255 GLY A O 1
ATOM 1991 N N . PRO A 1 256 ? -3.206 -3.967 18.259 1.00 96.00 256 PRO A N 1
ATOM 1992 C CA . PRO A 1 256 ? -2.641 -4.056 16.909 1.00 96.00 256 PRO A CA 1
ATOM 1993 C C . PRO A 1 256 ? -3.058 -5.318 16.137 1.00 96.00 256 PRO A C 1
ATOM 1995 O O . PRO A 1 256 ? -3.331 -5.250 14.939 1.00 96.00 256 PRO A O 1
ATOM 1998 N N . VAL A 1 257 ? -3.188 -6.465 16.817 1.00 96.75 257 VAL A N 1
ATOM 1999 C CA . VAL A 1 257 ? -3.667 -7.708 16.183 1.00 96.75 257 VAL A CA 1
ATOM 2000 C C . VAL A 1 257 ? -5.073 -7.526 15.610 1.00 96.75 257 VAL A C 1
ATOM 2002 O O . VAL A 1 257 ? -5.317 -7.898 14.466 1.00 96.75 257 VAL A O 1
ATOM 2005 N N . LEU A 1 258 ? -5.991 -6.921 16.369 1.00 96.94 258 LEU A N 1
ATOM 2006 C CA . LEU A 1 258 ? -7.352 -6.650 15.903 1.00 96.94 258 LEU A CA 1
ATOM 2007 C C . LEU A 1 258 ? -7.400 -5.588 14.797 1.00 96.94 258 LEU A C 1
ATOM 2009 O O . LEU A 1 258 ? -8.277 -5.658 13.939 1.00 96.94 258 LEU A O 1
ATOM 2013 N N . LEU A 1 259 ? -6.487 -4.618 14.802 1.00 95.19 259 LEU A N 1
ATOM 2014 C CA . LEU A 1 259 ? -6.394 -3.599 13.751 1.00 95.19 259 LEU A CA 1
ATOM 2015 C C . LEU A 1 259 ? -5.904 -4.156 12.406 1.00 95.19 259 LEU A C 1
ATOM 2017 O O . LEU A 1 259 ? -6.293 -3.631 11.367 1.00 95.19 259 LEU A O 1
ATOM 2021 N N . THR A 1 260 ? -5.117 -5.235 12.424 1.00 93.75 260 THR A N 1
ATOM 2022 C CA . THR A 1 260 ? -4.593 -5.888 11.209 1.00 93.75 260 THR A CA 1
ATOM 2023 C C . THR A 1 260 ? -5.624 -6.805 10.519 1.00 93.75 260 THR A C 1
ATOM 2025 O O . THR A 1 260 ? -5.417 -7.193 9.371 1.00 93.75 260 THR A O 1
ATOM 2028 N N . MET A 1 261 ? -6.718 -7.186 11.200 1.00 90.56 261 MET A N 1
ATOM 2029 C CA . MET A 1 261 ? -7.720 -8.163 10.714 1.00 90.56 261 MET A CA 1
ATOM 2030 C C . MET A 1 261 ? -8.833 -7.567 9.848 1.00 90.56 261 MET A C 1
ATOM 2032 O O . MET A 1 261 ? -9.217 -8.254 8.875 1.00 90.56 261 MET A O 1
#

Foldseek 3Di:
DVVVVVVVVVCPPPFAAQEQDDAQDLVSNLVSLLVCQPDPGQYYEDDNPDPPDLCQCVDDLVSCVSSLLSNVVRHDLPHAYEYEDLYDPVSVVVVVVVRHDYYDDVVLVVCLVQQKAFDCPPQVVPPPDPPPPPPDDPDDDPPDPDPPDPDCVVVDDDPDDDDDDDDDDDDDDDDDDDDDDDDDDDDDDDDDDDDDDDDDPPPPPPSPPSGIDRLCDPVQLPFQAFRDPPDPDPRNVPHGSNRLSVCVVVVPPVNSVSSSD

Sequence (261 aa):
EFQLFCFVQVLKESAILGAVEGGYSIEGREDSAKYLANSSVFGYVIDGLHSNGPDVEQLTIEDVKPVLEASLKHLPNDKFRVLQGCWNPETVLSMVELGMDAFDSSYVYTVTERGGALIFQNSIKNLDIPSTATDVSYGAEPKDGSNLKPDTSIYAQSSYEIPEKKKRITDDKQVTSVVEEDKSVESETQGPIVESPEDTKSQTTSLNRKYEISLADKKYAEDFTPLSRSCSCLTCKKHTRAYIHHLLQTRELLGPVLLTM

Mean predicted aligned error: 15.94 Å

InterPro domains:
  IPR002616 tRNA-guanine(15) transglycosylase-like [PF01702] (12-261)
  IPR036511 Queuine tRNA-ribosyltransferase-like [G3DSA:3.20.20.105] (5-261)
  IPR036511 Queuine tRNA-ribosyltransferase-like [SSF51713] (13-261)
  IPR050852 Queuine tRNA-ribosyltransferase [PTHR46064] (12-261)

Solvent-accessible surface area (backbone atoms only — not comparable to full-atom values): 16623 Å² total; per-residue (Å²): 113,74,68,62,57,55,55,58,58,68,50,70,84,55,81,48,65,42,74,31,38,42,50,86,38,48,67,44,15,33,53,37,17,50,60,50,49,78,48,94,50,59,25,34,31,50,46,58,86,55,86,86,50,72,70,36,47,73,59,50,54,80,78,47,44,66,38,47,50,38,24,53,77,47,40,68,87,92,42,54,30,34,42,72,51,24,52,43,72,70,44,49,55,56,41,42,77,74,68,46,75,43,68,58,66,48,34,62,53,56,39,21,77,70,45,21,40,84,44,58,92,82,50,59,86,74,51,95,64,69,85,86,68,76,85,70,77,90,80,75,79,81,91,62,94,72,86,76,74,79,81,63,73,88,79,65,84,84,85,78,83,79,82,79,88,78,85,82,82,85,78,92,76,91,81,80,89,83,89,83,88,86,84,89,86,89,85,88,82,89,85,86,90,81,85,88,82,77,90,77,72,84,76,75,75,78,72,83,64,71,52,48,44,60,40,78,42,73,85,28,60,81,31,78,48,39,82,43,92,88,47,85,37,69,39,36,71,75,42,27,36,17,57,43,17,47,26,55,75,72,67,39,73,65,26,51,57,46,50,72,89

pLDDT: mean 71.16, std 29.62, range [19.61, 98.38]

Organism: NCBI:txid105785